Protein 5Z05 (pdb70)

B-factor: mean 27.52, std 11.61, range [13.42, 94.58]

Structure (mmCIF, N/CA/C/O backbone):
data_5Z05
#
_entry.id   5Z05
#
_cell.length_a   60.457
_cell.length_b   66.517
_cell.length_c   105.847
_cell.angle_alpha   90.00
_cell.angle_beta   90.00
_cell.angle_gamma   90.00
#
_symmetry.space_group_name_H-M   'P 21 21 21'
#
loop_
_entity.id
_entity.type
_entity.pdbx_description
1 polymer 'Chitinase-3-like protein 1'
2 branched 2-acetamido-2-deoxy-beta-D-glucopyranose-(1-4)-2-acetamido-2-deoxy-beta-D-glucopyranose
3 non-polymer (4S)-2-METHYL-2,4-PENTANEDIOL
4 non-polymer ACETONE
5 water water
#
loop_
_atom_site.group_PDB
_atom_site.id
_atom_site.type_symbol
_atom_site.label_atom_id
_atom_site.label_alt_id
_atom_site.label_comp_id
_atom_site.label_asym_id
_atom_site.label_entity_id
_atom_site.label_seq_id
_atom_site.pdbx_PDB_ins_code
_atom_site.Cartn_x
_atom_site.Cartn_y
_atom_site.Cartn_z
_atom_site.occupancy
_atom_site.B_iso_or_equiv
_atom_site.auth_seq_id
_atom_site.auth_comp_id
_atom_site.auth_asym_id
_atom_site.auth_atom_id
_atom_site.pdbx_PDB_model_num
ATOM 1 N N . TYR A 1 1 ? 15.245 15.638 57.033 1.00 29.78 1 TYR A N 1
ATOM 2 C CA . TYR A 1 1 ? 14.317 14.870 56.146 1.00 24.74 1 TYR A CA 1
ATOM 3 C C . TYR A 1 1 ? 15.025 13.578 55.790 1.00 27.06 1 TYR A C 1
ATOM 4 O O . TYR A 1 1 ? 16.192 13.680 55.420 1.00 30.52 1 TYR A O 1
ATOM 13 N N . LYS A 1 2 ? 14.229 12.535 55.575 1.00 20.87 2 LYS A N 1
ATOM 14 C CA . LYS A 1 2 ? 14.742 11.303 54.966 1.00 21.94 2 LYS A CA 1
ATOM 15 C C . LYS A 1 2 ? 14.546 11.443 53.426 1.00 20.48 2 LYS A C 1
ATOM 16 O O . LYS A 1 2 ? 13.557 11.937 52.916 1.00 19.45 2 LYS A O 1
ATOM 22 N N . LEU A 1 3 ? 15.466 10.845 52.690 1.00 17.26 3 LEU A N 1
ATOM 23 C CA . LEU A 1 3 ? 15.392 10.611 51.237 1.00 16.66 3 LEU A CA 1
ATOM 24 C C . LEU A 1 3 ? 15.642 9.100 51.011 1.00 16.45 3 LEU A C 1
ATOM 25 O O . LEU A 1 3 ? 16.878 8.780 51.072 1.00 16.57 3 LEU A O 1
ATOM 30 N N . ILE A 1 4 ? 14.563 8.393 50.862 1.00 15.37 4 ILE A N 1
ATOM 31 C CA . ILE A 1 4 ? 14.597 6.909 50.775 1.00 16.06 4 ILE A CA 1
ATOM 32 C C . ILE A 1 4 ? 14.661 6.573 49.296 1.00 17.05 4 ILE A C 1
ATOM 33 O O . ILE A 1 4 ? 13.739 6.919 48.583 1.00 18.00 4 ILE A O 1
ATOM 38 N N . CYS A 1 5 ? 15.672 5.868 48.825 1.00 14.99 5 CYS A N 1
ATOM 39 C CA . CYS A 1 5 ? 15.784 5.636 47.406 1.00 15.18 5 CYS A CA 1
ATOM 40 C C . CYS A 1 5 ? 15.852 4.177 47.064 1.00 14.40 5 CYS A C 1
ATOM 41 O O . CYS A 1 5 ? 16.779 3.498 47.622 1.00 15.33 5 CYS A O 1
ATOM 44 N N . TYR A 1 6 ? 15.048 3.648 46.254 1.00 14.30 6 TYR A N 1
ATOM 45 C CA . TYR A 1 6 ? 15.134 2.250 45.803 1.00 14.80 6 TYR A CA 1
ATOM 46 C C . TYR A 1 6 ? 16.067 2.043 44.714 1.00 15.54 6 TYR A C 1
ATOM 47 O O . TYR A 1 6 ? 16.154 2.828 43.754 1.00 16.32 6 TYR A O 1
ATOM 56 N N . TYR A 1 7 ? 16.813 0.934 44.798 1.00 14.93 7 TYR A N 1
ATOM 57 C CA . TYR A 1 7 ? 17.691 0.355 43.759 1.00 17.74 7 TYR A CA 1
ATOM 58 C C . TYR A 1 7 ? 17.050 -0.993 43.369 1.00 16.23 7 TYR A C 1
ATOM 59 O O . TYR A 1 7 ? 16.812 -1.759 44.278 1.00 17.41 7 TYR A O 1
ATOM 68 N N . THR A 1 8 ? 16.918 -1.288 42.092 1.00 17.86 8 THR A N 1
ATOM 69 C CA . THR A 1 8 ? 16.383 -2.587 41.679 1.00 17.85 8 THR A CA 1
ATOM 70 C C . THR A 1 8 ? 17.373 -3.488 41.083 1.00 19.04 8 THR A C 1
ATOM 71 O O . THR A 1 8 ? 18.156 -3.101 40.221 1.00 20.52 8 THR A O 1
ATOM 75 N N . SER A 1 9 ? 17.447 -4.773 41.527 1.00 18.98 9 SER A N 1
ATOM 76 C CA . SER A 1 9 ? 18.527 -5.668 41.105 1.00 20.83 9 SER A CA 1
ATOM 77 C C . SER A 1 9 ? 18.434 -6.086 39.707 1.00 22.84 9 SER A C 1
ATOM 78 O O . SER A 1 9 ? 19.408 -6.545 39.145 1.00 27.09 9 SER A O 1
ATOM 81 N N . TRP A 1 10 ? 17.249 -5.961 39.082 1.00 19.00 10 TRP A N 1
ATOM 82 C CA . TRP A 1 10 ? 17.146 -6.354 37.701 1.00 21.44 10 TRP A CA 1
ATOM 83 C C . TRP A 1 10 ? 17.553 -5.273 36.704 1.00 19.86 10 TRP A C 1
ATOM 84 O O . TRP A 1 10 ? 17.699 -5.529 35.487 1.00 21.79 10 TRP A O 1
ATOM 95 N N . SER A 1 11 ? 17.852 -4.081 37.211 1.00 20.87 11 SER A N 1
ATOM 96 C CA . SER A 1 11 ? 18.390 -3.020 36.331 1.00 20.84 11 SER A CA 1
ATOM 97 C C . SER A 1 11 ? 19.658 -3.329 35.775 1.00 22.55 11 SER A C 1
ATOM 98 O O . SER A 1 11 ? 20.029 -2.846 34.688 1.00 23.04 11 SER A O 1
ATOM 101 N N . GLN A 1 12 ? 20.416 -4.258 36.389 1.00 22.55 12 GLN A N 1
ATOM 102 C CA . GLN A 1 12 ? 21.668 -4.676 35.812 1.00 23.47 12 GLN A CA 1
ATOM 103 C C . GLN A 1 12 ? 21.696 -5.237 34.426 1.00 26.22 12 GLN A C 1
ATOM 104 O O . GLN A 1 12 ? 22.680 -5.187 33.688 1.00 29.48 12 GLN A O 1
ATOM 110 N N . TYR A 1 13 ? 20.577 -5.800 34.019 1.00 24.51 13 TYR A N 1
ATOM 111 C CA . TYR A 1 13 ? 20.435 -6.504 32.814 1.00 27.27 13 TYR A CA 1
ATOM 112 C C . TYR A 1 13 ? 20.041 -5.644 31.615 1.00 26.98 13 TYR A C 1
ATOM 113 O O . TYR A 1 13 ? 20.141 -6.149 30.451 1.00 30.26 13 TYR A O 1
ATOM 122 N N . ARG A 1 14 ? 19.778 -4.405 31.867 1.00 24.52 14 ARG A N 1
ATOM 123 C CA . ARG A 1 14 ? 19.393 -3.513 30.722 1.00 25.61 14 ARG A CA 1
ATOM 124 C C . ARG A 1 14 ? 20.575 -3.212 29.876 1.00 29.34 14 ARG A C 1
ATOM 125 O O . ARG A 1 14 ? 21.736 -3.295 30.357 1.00 32.83 14 ARG A O 1
ATOM 133 N N . GLU A 1 15 ? 20.285 -3.116 28.575 1.00 31.38 15 GLU A N 1
ATOM 134 C CA . GLU A 1 15 ? 21.299 -3.003 27.581 1.00 36.12 15 GLU A CA 1
ATOM 135 C C . GLU A 1 15 ? 21.989 -1.650 27.589 1.00 35.07 15 GLU A C 1
ATOM 136 O O . GLU A 1 15 ? 21.374 -0.601 27.886 1.00 32.21 15 GLU A O 1
ATOM 142 N N . GLY A 1 16 ? 23.277 -1.668 27.270 1.00 37.96 16 GLY A N 1
ATOM 143 C CA . GLY A 1 16 ? 24.054 -0.443 27.125 1.00 38.16 16 GLY A CA 1
ATOM 144 C C . GLY A 1 16 ? 23.883 0.496 28.274 1.00 36.94 16 GLY A C 1
ATOM 145 O O . GLY A 1 16 ? 23.978 0.083 29.380 1.00 35.77 16 GLY A O 1
ATOM 146 N N . ASP A 1 17 ? 23.577 1.733 27.980 1.00 36.75 17 ASP A N 1
ATOM 147 C CA . ASP A 1 17 ? 23.453 2.786 29.011 1.00 38.59 17 ASP A CA 1
ATOM 148 C C . ASP A 1 17 ? 22.398 2.486 29.986 1.00 33.18 17 ASP A C 1
ATOM 149 O O . ASP A 1 17 ? 22.382 3.026 31.074 1.00 31.88 17 ASP A O 1
ATOM 154 N N . GLY A 1 18 ? 21.392 1.776 29.624 1.00 30.79 18 GLY A N 1
ATOM 155 C CA . GLY A 1 18 ? 20.415 1.461 30.656 1.00 28.41 18 GLY A CA 1
ATOM 156 C C . GLY A 1 18 ? 20.881 0.624 31.879 1.00 26.79 18 GLY A C 1
ATOM 157 O O . GLY A 1 18 ? 20.273 0.591 32.926 1.00 26.62 18 GLY A O 1
ATOM 158 N N . SER A 1 19 ? 22.008 -0.067 31.719 1.00 28.84 19 SER A N 1
ATOM 159 C CA . SER A 1 19 ? 22.598 -0.940 32.721 1.00 30.84 19 SER A CA 1
ATOM 160 C C . SER A 1 19 ? 23.020 -0.137 33.980 1.00 30.32 19 SER A C 1
ATOM 161 O O . SER A 1 19 ? 23.790 0.820 33.821 1.00 33.90 19 SER A O 1
ATOM 164 N N . CYS A 1 20 ? 22.512 -0.614 35.155 1.00 31.63 20 CYS A N 1
ATOM 165 C CA . CYS A 1 20 ? 22.634 0.087 36.502 1.00 29.57 20 CYS A CA 1
ATOM 166 C C . CYS A 1 20 ? 23.139 -0.948 37.561 1.00 30.86 20 CYS A C 1
ATOM 167 O O . CYS A 1 20 ? 22.319 -1.953 37.996 1.00 32.13 20 CYS A O 1
ATOM 170 N N . PHE A 1 21 ? 24.458 -0.631 37.947 1.00 32.86 21 PHE A N 1
ATOM 171 C CA . PHE A 1 21 ? 25.067 -1.376 39.159 1.00 31.93 21 PHE A CA 1
ATOM 172 C C . PHE A 1 21 ? 25.119 -0.413 40.382 1.00 33.12 21 PHE A C 1
ATOM 173 O O . PHE A 1 21 ? 25.120 0.812 40.214 1.00 33.82 21 PHE A O 1
ATOM 181 N N . PRO A 1 22 ? 25.128 -0.924 41.586 1.00 25.44 22 PRO A N 1
ATOM 182 C CA . PRO A 1 22 ? 25.021 0.016 42.702 1.00 25.68 22 PRO A CA 1
ATOM 183 C C . PRO A 1 22 ? 26.158 0.922 42.874 1.00 27.78 22 PRO A C 1
ATOM 184 O O . PRO A 1 22 ? 25.968 1.958 43.611 1.00 27.78 22 PRO A O 1
ATOM 188 N N . ASP A 1 23 ? 27.320 0.628 42.365 1.00 29.08 23 ASP A N 1
ATOM 189 C CA . ASP A 1 23 ? 28.379 1.648 42.392 1.00 31.42 23 ASP A CA 1
ATOM 190 C C . ASP A 1 23 ? 27.981 2.899 41.422 1.00 28.18 23 ASP A C 1
ATOM 191 O O . ASP A 1 23 ? 28.699 3.833 41.345 1.00 33.64 23 ASP A O 1
ATOM 196 N N . ALA A 1 24 ? 26.869 2.910 40.663 1.00 30.58 24 ALA A N 1
ATOM 197 C CA . ALA A 1 24 ? 26.431 4.092 39.911 1.00 30.76 24 ALA A CA 1
ATOM 198 C C . ALA A 1 24 ? 25.839 5.135 40.992 1.00 33.37 24 ALA A C 1
ATOM 199 O O . ALA A 1 24 ? 25.558 6.305 40.640 1.00 30.26 24 ALA A O 1
ATOM 201 N N . ILE A 1 25 ? 25.654 4.718 42.253 1.00 27.51 25 ILE A N 1
ATOM 202 C CA . ILE A 1 25 ? 24.839 5.537 43.162 1.00 24.27 25 ILE A CA 1
ATOM 203 C C . ILE A 1 25 ? 25.807 6.514 43.865 1.00 25.87 25 ILE A C 1
ATOM 204 O O . ILE A 1 25 ? 26.832 6.184 44.429 1.00 24.92 25 ILE A O 1
ATOM 209 N N . ASP A 1 26 ? 25.425 7.801 43.869 1.00 24.20 26 ASP A N 1
ATOM 210 C CA . ASP A 1 26 ? 26.072 8.830 44.655 1.00 23.82 26 ASP A CA 1
ATOM 211 C C . ASP A 1 26 ? 25.831 8.586 46.225 1.00 21.30 26 ASP A C 1
ATOM 212 O O . ASP A 1 26 ? 24.651 8.544 46.604 1.00 22.79 26 ASP A O 1
ATOM 217 N N . PRO A 1 27 ? 26.921 8.349 46.941 1.00 23.93 27 PRO A N 1
ATOM 218 C CA . PRO A 1 27 ? 26.731 7.889 48.337 1.00 23.32 27 PRO A CA 1
ATOM 219 C C . PRO A 1 27 ? 26.080 8.987 49.222 1.00 22.55 27 PRO A C 1
ATOM 220 O O . PRO A 1 27 ? 25.580 8.649 50.312 1.00 22.07 27 PRO A O 1
ATOM 224 N N . PHE A 1 28 ? 26.171 10.248 48.774 1.00 22.60 28 PHE A N 1
ATOM 225 C CA . PHE A 1 28 ? 25.590 11.373 49.581 1.00 21.48 28 PHE A CA 1
ATOM 226 C C . PHE A 1 28 ? 24.312 11.789 48.988 1.00 21.33 28 PHE A C 1
ATOM 227 O O . PHE A 1 28 ? 23.700 12.804 49.553 1.00 26.12 28 PHE A O 1
ATOM 235 N N . LEU A 1 29 ? 23.701 11.190 48.026 1.00 20.41 29 LEU A N 1
ATOM 236 C CA . LEU A 1 29 ? 22.495 11.584 47.375 1.00 20.34 29 LEU A CA 1
ATOM 237 C C . LEU A 1 29 ? 21.333 11.314 48.354 1.00 22.03 29 LEU A C 1
ATOM 238 O O . LEU A 1 29 ? 20.423 12.199 48.602 1.00 24.20 29 LEU A O 1
ATOM 243 N N . CYS A 1 30 ? 21.160 10.081 48.766 1.00 19.56 30 CYS A N 1
ATOM 244 C CA . CYS A 1 30 ? 20.027 9.628 49.580 1.00 18.58 30 CYS A CA 1
ATOM 245 C C . CYS A 1 30 ? 20.453 9.395 50.987 1.00 18.45 30 CYS A C 1
ATOM 246 O O . CYS A 1 30 ? 21.663 9.245 51.236 1.00 20.07 30 CYS A O 1
ATOM 249 N N . THR A 1 31 ? 19.496 9.437 51.967 1.00 18.10 31 THR A N 1
ATOM 250 C CA . THR A 1 31 ? 19.803 9.033 53.356 1.00 17.20 31 THR A CA 1
ATOM 251 C C . THR A 1 31 ? 19.697 7.506 53.510 1.00 16.58 31 THR A C 1
ATOM 252 O O . THR A 1 31 ? 20.433 7.028 54.420 1.00 17.50 31 THR A O 1
ATOM 256 N N . HIS A 1 32 ? 18.908 6.881 52.745 1.00 16.10 32 HIS A N 1
ATOM 257 C CA . HIS A 1 32 ? 18.645 5.468 52.880 1.00 15.75 32 HIS A CA 1
ATOM 258 C C . HIS A 1 32 ? 18.589 4.899 51.460 1.00 16.24 32 HIS A C 1
ATOM 259 O O . HIS A 1 32 ? 17.869 5.479 50.635 1.00 17.64 32 HIS A O 1
ATOM 266 N N . VAL A 1 33 ? 19.269 3.818 51.127 1.00 13.56 33 VAL A N 1
ATOM 267 C CA . VAL A 1 33 ? 19.112 3.149 49.895 1.00 13.70 33 VAL A CA 1
ATOM 268 C C . VAL A 1 33 ? 18.489 1.781 50.120 1.00 15.26 33 VAL A C 1
ATOM 269 O O . VAL A 1 33 ? 19.043 1.036 51.026 1.00 14.67 33 VAL A O 1
ATOM 273 N N . ILE A 1 34 ? 17.451 1.413 49.428 1.00 13.98 34 ILE A N 1
ATOM 274 C CA . ILE A 1 34 ? 16.769 0.157 49.657 1.00 13.78 34 ILE A CA 1
ATOM 275 C C . ILE A 1 34 ? 16.946 -0.713 48.478 1.00 15.61 34 ILE A C 1
ATOM 276 O O . ILE A 1 34 ? 16.624 -0.346 47.326 1.00 15.36 34 ILE A O 1
ATOM 281 N N . TYR A 1 35 ? 17.530 -1.883 48.634 1.00 14.15 35 TYR A N 1
ATOM 282 C CA . TYR A 1 35 ? 17.754 -2.850 47.566 1.00 14.07 35 TYR A CA 1
ATOM 283 C C . TYR A 1 35 ? 16.537 -3.756 47.388 1.00 15.17 35 TYR A C 1
ATOM 284 O O . TYR A 1 35 ? 16.032 -4.315 48.333 1.00 16.04 35 TYR A O 1
ATOM 293 N N . SER A 1 36 ? 16.047 -3.835 46.150 1.00 15.85 36 SER A N 1
ATOM 294 C CA . SER A 1 36 ? 14.811 -4.575 45.896 1.00 16.30 36 SER A CA 1
ATOM 295 C C . SER A 1 36 ? 15.095 -5.607 44.872 1.00 16.99 36 SER A C 1
ATOM 296 O O . SER A 1 36 ? 15.735 -5.360 43.834 1.00 18.53 36 SER A O 1
ATOM 299 N N . PHE A 1 37 ? 14.662 -6.877 44.974 1.00 16.00 37 PHE A N 1
ATOM 300 C CA . PHE A 1 37 ? 13.937 -7.472 46.126 1.00 16.04 37 PHE A CA 1
ATOM 301 C C . PHE A 1 37 ? 14.668 -8.784 46.521 1.00 15.98 37 PHE A C 1
ATOM 302 O O . PHE A 1 37 ? 15.358 -9.472 45.745 1.00 18.32 37 PHE A O 1
ATOM 310 N N . ALA A 1 38 ? 14.468 -9.117 47.780 1.00 16.79 38 ALA A N 1
ATOM 311 C CA . ALA A 1 38 ? 14.783 -10.405 48.344 1.00 16.25 38 ALA A CA 1
ATOM 312 C C . ALA A 1 38 ? 13.680 -11.446 48.191 1.00 18.02 38 ALA A C 1
ATOM 313 O O . ALA A 1 38 ? 12.490 -10.992 48.247 1.00 17.51 38 ALA A O 1
ATOM 315 N N . ASN A 1 39 ? 14.024 -12.692 48.153 1.00 17.66 39 ASN A N 1
ATOM 316 C CA . ASN A 1 39 ? 13.066 -13.784 48.091 1.00 18.68 39 ASN A CA 1
ATOM 317 C C . ASN A 1 39 ? 12.799 -14.205 49.495 1.00 18.98 39 ASN A C 1
ATOM 318 O O . ASN A 1 39 ? 13.426 -13.836 50.477 1.00 17.82 39 ASN A O 1
ATOM 323 N N . ILE A 1 40 ? 11.795 -15.107 49.644 1.00 19.05 40 ILE A N 1
ATOM 324 C CA . ILE A 1 40 ? 11.614 -15.948 50.791 1.00 20.00 40 ILE A CA 1
ATOM 325 C C . ILE A 1 40 ? 11.610 -17.345 50.376 1.00 21.97 40 ILE A C 1
ATOM 326 O O . ILE A 1 40 ? 10.779 -17.711 49.467 1.00 22.75 40 ILE A O 1
ATOM 331 N N . SER A 1 41 ? 12.518 -18.190 50.825 1.00 20.38 41 SER A N 1
ATOM 332 C CA . SER A 1 41 ? 12.655 -19.542 50.326 1.00 22.23 41 SER A CA 1
ATOM 333 C C . SER A 1 41 ? 12.949 -20.451 51.466 1.00 21.74 41 SER A C 1
ATOM 334 O O . SER A 1 41 ? 13.644 -20.013 52.399 1.00 21.78 41 SER A O 1
ATOM 337 N N . ASN A 1 42 ? 12.293 -21.593 51.600 1.00 22.60 42 ASN A N 1
ATOM 338 C CA . ASN A 1 42 ? 12.447 -22.361 52.826 1.00 23.00 42 ASN A CA 1
ATOM 339 C C . ASN A 1 42 ? 12.008 -21.592 54.106 1.00 22.16 42 ASN A C 1
ATOM 340 O O . ASN A 1 42 ? 12.451 -21.818 55.227 1.00 23.57 42 ASN A O 1
ATOM 345 N N . ASN A 1 43 ? 11.037 -20.719 53.875 1.00 22.30 43 ASN A N 1
ATOM 346 C CA . ASN A 1 43 ? 10.422 -19.848 54.841 1.00 21.58 43 ASN A CA 1
ATOM 347 C C . ASN A 1 43 ? 11.451 -18.934 55.515 1.00 21.57 43 ASN A C 1
ATOM 348 O O . ASN A 1 43 ? 11.228 -18.348 56.566 1.00 21.36 43 ASN A O 1
ATOM 353 N N . GLU A 1 44 ? 12.580 -18.660 54.779 1.00 20.89 44 GLU A N 1
ATOM 354 C CA . GLU A 1 44 ? 13.637 -17.701 55.237 1.00 19.94 44 GLU A CA 1
ATOM 355 C C . GLU A 1 44 ? 13.894 -16.674 54.204 1.00 19.14 44 GLU A C 1
ATOM 356 O O . GLU A 1 44 ? 13.781 -16.952 53.002 1.00 20.36 44 GLU A O 1
ATOM 362 N N . ILE A 1 45 ? 14.377 -15.534 54.626 1.00 17.68 45 ILE A N 1
ATOM 363 C CA . ILE A 1 45 ? 14.832 -14.532 53.657 1.00 17.04 45 ILE A CA 1
ATOM 364 C C . ILE A 1 45 ? 15.993 -15.081 52.866 1.00 17.65 45 ILE A C 1
ATOM 365 O O . ILE A 1 45 ? 16.817 -15.866 53.292 1.00 19.56 45 ILE A O 1
ATOM 370 N N . ASP A 1 46 ? 16.071 -14.658 51.572 1.00 17.47 46 ASP A N 1
ATOM 371 C CA . ASP A 1 46 ? 17.082 -15.217 50.731 1.00 17.53 46 ASP A CA 1
ATOM 372 C C . ASP A 1 46 ? 17.358 -14.320 49.532 1.00 17.08 46 ASP A C 1
ATOM 373 O O . ASP A 1 46 ? 16.598 -13.395 49.234 1.00 17.47 46 ASP A O 1
ATOM 378 N N . THR A 1 47 ? 18.442 -14.584 48.791 1.00 18.09 47 THR A N 1
ATOM 379 C CA . THR A 1 47 ? 18.734 -13.811 47.626 1.00 18.05 47 THR A CA 1
ATOM 380 C C . THR A 1 47 ? 17.736 -14.140 46.485 1.00 20.18 47 THR A C 1
ATOM 381 O O . THR A 1 47 ? 16.957 -15.116 46.551 1.00 21.43 47 THR A O 1
ATOM 385 N N . TRP A 1 48 ? 17.768 -13.310 45.473 1.00 21.10 48 TRP A N 1
ATOM 386 C CA . TRP A 1 48 ? 16.867 -13.485 44.285 1.00 21.88 48 TRP A CA 1
ATOM 387 C C . TRP A 1 48 ? 17.750 -13.680 43.065 1.00 21.78 48 TRP A C 1
ATOM 388 O O . TRP A 1 48 ? 17.676 -14.660 42.390 1.00 25.40 48 TRP A O 1
ATOM 399 N N . GLU A 1 49 ? 18.565 -12.649 42.674 1.00 22.33 49 GLU A N 1
ATOM 400 C CA . GLU A 1 49 ? 19.399 -12.780 41.533 1.00 23.33 49 GLU A CA 1
ATOM 401 C C . GLU A 1 49 ? 20.623 -13.583 41.842 1.00 24.63 49 GLU A C 1
ATOM 402 O O . GLU A 1 49 ? 21.038 -13.664 43.034 1.00 23.75 49 GLU A O 1
ATOM 408 N N . TRP A 1 50 ? 21.194 -14.221 40.854 1.00 24.36 50 TRP A N 1
ATOM 409 C CA . TRP A 1 50 ? 22.315 -15.072 41.006 1.00 26.06 50 TRP A CA 1
ATOM 410 C C . TRP A 1 50 ? 23.471 -14.368 41.717 1.00 25.12 50 TRP A C 1
ATOM 411 O O . TRP A 1 50 ? 24.235 -15.084 42.386 1.00 25.97 50 TRP A O 1
ATOM 422 N N . ASN A 1 51 ? 23.608 -13.060 41.394 1.00 23.91 51 ASN A N 1
ATOM 423 C CA . ASN A 1 51 ? 24.850 -12.358 41.908 1.00 24.30 51 ASN A CA 1
ATOM 424 C C . ASN A 1 51 ? 24.448 -11.467 42.999 1.00 22.23 51 ASN A C 1
ATOM 425 O O . ASN A 1 51 ? 25.153 -10.464 43.298 1.00 22.47 51 ASN A O 1
ATOM 430 N N . ASP A 1 52 ? 23.329 -11.600 43.711 1.00 21.47 52 ASP A N 1
ATOM 431 C CA . ASP A 1 52 ? 22.958 -10.683 44.729 1.00 19.96 52 ASP A CA 1
ATOM 432 C C . ASP A 1 52 ? 24.024 -10.598 45.853 1.00 20.51 52 ASP A C 1
ATOM 433 O O . ASP A 1 52 ? 24.155 -9.453 46.381 1.00 19.89 52 ASP A O 1
ATOM 438 N N . VAL A 1 53 ? 24.720 -11.634 46.215 1.00 21.21 53 VAL A N 1
ATOM 439 C CA . VAL A 1 53 ? 25.672 -11.473 47.325 1.00 21.54 53 VAL A CA 1
ATOM 440 C C . VAL A 1 53 ? 26.722 -10.440 46.857 1.00 22.11 53 VAL A C 1
ATOM 441 O O . VAL A 1 53 ? 27.106 -9.590 47.729 1.00 21.71 53 VAL A O 1
ATOM 445 N N . THR A 1 54 ? 27.150 -10.437 45.612 1.00 21.24 54 THR A N 1
ATOM 446 C CA . THR A 1 54 ? 28.097 -9.393 45.145 1.00 21.65 54 THR A CA 1
ATOM 447 C C . THR A 1 54 ? 27.426 -8.098 45.091 1.00 20.99 54 THR A C 1
ATOM 448 O O . THR A 1 54 ? 28.091 -7.106 45.527 1.00 21.13 54 THR A O 1
ATOM 452 N N . LEU A 1 55 ? 26.250 -7.930 44.604 1.00 19.88 55 LEU A N 1
ATOM 453 C CA . LEU A 1 55 ? 25.608 -6.610 44.474 1.00 18.71 55 LEU A CA 1
ATOM 454 C C . LEU A 1 55 ? 25.380 -6.062 45.826 1.00 20.09 55 LEU A C 1
ATOM 455 O O . LEU A 1 55 ? 25.449 -4.829 46.037 1.00 19.16 55 LEU A O 1
ATOM 460 N N . TYR A 1 56 ? 24.904 -6.842 46.801 1.00 18.90 56 TYR A N 1
ATOM 461 C CA . TYR A 1 56 ? 24.769 -6.355 48.211 1.00 17.51 56 TYR A CA 1
ATOM 462 C C . TYR A 1 56 ? 26.110 -5.812 48.711 1.00 19.43 56 TYR A C 1
ATOM 463 O O . TYR A 1 56 ? 26.082 -4.741 49.297 1.00 19.93 56 TYR A O 1
ATOM 472 N N . ASP A 1 57 ? 27.197 -6.439 48.446 1.00 19.63 57 ASP A N 1
ATOM 473 C CA . ASP A 1 57 ? 28.545 -5.993 48.873 1.00 21.94 57 ASP A CA 1
ATOM 474 C C . ASP A 1 57 ? 28.810 -4.659 48.132 1.00 22.39 57 ASP A C 1
ATOM 475 O O . ASP A 1 57 ? 29.300 -3.705 48.745 1.00 24.61 57 ASP A O 1
ATOM 480 N N . THR A 1 58 ? 28.585 -4.561 46.849 1.00 21.66 58 THR A N 1
ATOM 481 C CA . THR A 1 58 ? 28.904 -3.322 46.097 1.00 21.96 58 THR A CA 1
ATOM 482 C C . THR A 1 58 ? 27.990 -2.221 46.693 1.00 22.57 58 THR A C 1
ATOM 483 O O . THR A 1 58 ? 28.537 -1.094 46.901 1.00 24.53 58 THR A O 1
ATOM 487 N N . LEU A 1 59 ? 26.742 -2.415 46.995 1.00 20.06 59 LEU A N 1
ATOM 488 C CA . LEU A 1 59 ? 25.947 -1.373 47.627 1.00 19.92 59 LEU A CA 1
ATOM 489 C C . LEU A 1 59 ? 26.497 -1.039 48.954 1.00 20.49 59 LEU A C 1
ATOM 490 O O . LEU A 1 59 ? 26.664 0.174 49.334 1.00 21.98 59 LEU A O 1
ATOM 495 N N . ASN A 1 60 ? 26.771 -1.973 49.806 1.00 21.76 60 ASN A N 1
ATOM 496 C CA . ASN A 1 60 ? 27.142 -1.685 51.207 1.00 24.59 60 ASN A CA 1
ATOM 497 C C . ASN A 1 60 ? 28.499 -1.014 51.288 1.00 26.46 60 ASN A C 1
ATOM 498 O O . ASN A 1 60 ? 28.746 -0.337 52.312 1.00 27.88 60 ASN A O 1
ATOM 503 N N . THR A 1 61 ? 29.362 -1.251 50.285 1.00 25.62 61 THR A N 1
ATOM 504 C CA . THR A 1 61 ? 30.697 -0.665 50.303 1.00 29.08 61 THR A CA 1
ATOM 505 C C . THR A 1 61 ? 30.470 0.856 50.055 1.00 26.34 61 THR A C 1
ATOM 506 O O . THR A 1 61 ? 31.458 1.646 50.471 1.00 32.93 61 THR A O 1
ATOM 510 N N . LEU A 1 62 ? 29.406 1.449 49.641 1.00 24.62 62 LEU A N 1
ATOM 511 C CA . LEU A 1 62 ? 28.990 2.912 49.491 1.00 23.44 62 LEU A CA 1
ATOM 512 C C . LEU A 1 62 ? 29.220 3.490 50.922 1.00 26.10 62 LEU A C 1
ATOM 513 O O . LEU A 1 62 ? 29.566 4.684 50.989 1.00 25.43 62 LEU A O 1
ATOM 518 N N . LYS A 1 63 ? 29.051 2.774 51.974 1.00 24.86 63 LYS A N 1
ATOM 519 C CA . LYS A 1 63 ? 29.156 3.244 53.364 1.00 25.50 63 LYS A CA 1
ATOM 520 C C . LYS A 1 63 ? 30.566 3.518 53.690 1.00 27.69 63 LYS A C 1
ATOM 521 O O . LYS A 1 63 ? 30.853 4.218 54.685 1.00 31.67 63 LYS A O 1
ATOM 527 N N . ASN A 1 64 ? 31.617 3.064 52.930 1.00 28.17 64 ASN A N 1
ATOM 528 C CA . ASN A 1 64 ? 32.924 3.454 53.271 1.00 32.26 64 ASN A CA 1
ATOM 529 C C . ASN A 1 64 ? 33.069 4.909 52.875 1.00 30.44 64 ASN A C 1
ATOM 530 O O . ASN A 1 64 ? 33.934 5.561 53.494 1.00 34.39 64 ASN A O 1
ATOM 535 N N . ARG A 1 65 ? 32.342 5.456 51.898 1.00 29.18 65 ARG A N 1
ATOM 536 C CA . ARG A 1 65 ? 32.470 6.812 51.444 1.00 28.43 65 ARG A CA 1
ATOM 537 C C . ARG A 1 65 ? 31.535 7.702 52.276 1.00 28.47 65 ARG A C 1
ATOM 538 O O . ARG A 1 65 ? 31.769 8.830 52.631 1.00 30.17 65 ARG A O 1
ATOM 546 N N . ASN A 1 66 ? 30.323 7.221 52.609 1.00 25.58 66 ASN A N 1
ATOM 547 C CA . ASN A 1 66 ? 29.308 7.983 53.447 1.00 23.34 66 ASN A CA 1
ATOM 548 C C . ASN A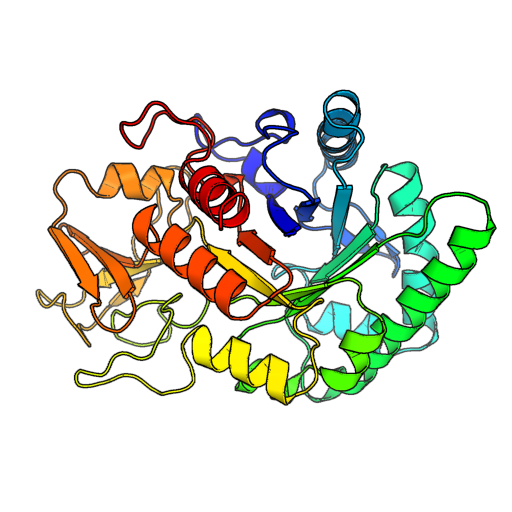 1 66 ? 28.938 7.045 54.677 1.00 24.35 66 ASN A C 1
ATOM 549 O O . ASN A 1 66 ? 27.935 6.285 54.514 1.00 22.07 66 ASN A O 1
ATOM 554 N N . PRO A 1 67 ? 29.693 7.045 55.746 1.00 25.31 67 PRO A N 1
ATOM 555 C CA . PRO A 1 67 ? 29.386 6.122 56.846 1.00 26.75 67 PRO A CA 1
ATOM 556 C C . PRO A 1 67 ? 28.023 6.337 57.444 1.00 25.93 67 PRO A C 1
ATOM 557 O O . PRO A 1 67 ? 27.612 5.466 58.252 1.00 28.39 67 PRO A O 1
ATOM 561 N N . LYS A 1 68 ? 27.391 7.458 57.208 1.00 24.68 68 LYS A N 1
ATOM 562 C CA . LYS A 1 68 ? 26.083 7.705 57.727 1.00 25.20 68 LYS A CA 1
ATOM 563 C C . LYS A 1 68 ? 24.995 7.096 56.856 1.00 22.35 68 LYS A C 1
ATOM 564 O O . LYS A 1 68 ? 23.781 7.049 57.262 1.00 21.67 68 LYS A O 1
ATOM 570 N N . LEU A 1 69 ? 25.244 6.707 55.597 1.00 19.97 69 LEU A N 1
ATOM 571 C CA . LEU A 1 69 ? 24.237 6.146 54.717 1.00 18.86 69 LEU A CA 1
ATOM 572 C C . LEU A 1 69 ? 23.693 4.869 55.399 1.00 17.93 69 LEU A C 1
ATOM 573 O O . LEU A 1 69 ? 24.386 4.057 55.943 1.00 19.99 69 LEU A O 1
ATOM 578 N N . LYS A 1 70 ? 22.396 4.727 55.286 1.00 16.84 70 LYS A N 1
ATOM 579 C CA . LYS A 1 70 ? 21.728 3.486 55.730 1.00 17.61 70 LYS A CA 1
ATOM 580 C C . LYS A 1 70 ? 21.231 2.681 54.592 1.00 17.07 70 LYS A C 1
ATOM 581 O O . LYS A 1 70 ? 20.724 3.251 53.606 1.00 16.65 70 LYS A O 1
ATOM 587 N N . THR A 1 71 ? 21.334 1.384 54.643 1.00 15.22 71 THR A N 1
ATOM 588 C CA . THR A 1 71 ? 20.822 0.509 53.607 1.00 14.82 71 THR A CA 1
ATOM 589 C C . THR A 1 71 ? 19.821 -0.440 54.144 1.00 15.40 71 THR A C 1
ATOM 590 O O . THR A 1 71 ? 19.900 -0.853 55.303 1.00 15.62 71 THR A O 1
ATOM 594 N N . LEU A 1 72 ? 18.786 -0.759 53.384 1.00 14.56 72 LEU A N 1
ATOM 595 C CA . LEU A 1 72 ? 17.791 -1.749 53.739 1.00 14.89 72 LEU A CA 1
ATOM 596 C C . LEU A 1 72 ? 17.637 -2.704 52.589 1.00 14.57 72 LEU A C 1
ATOM 597 O O . LEU A 1 72 ? 17.877 -2.376 51.431 1.00 14.01 72 LEU A O 1
ATOM 602 N N . LEU A 1 73 ? 17.162 -3.930 52.931 1.00 14.14 73 LEU A N 1
ATOM 603 C CA . LEU A 1 73 ? 16.796 -4.952 51.961 1.00 13.87 73 LEU A CA 1
ATOM 604 C C . LEU A 1 73 ? 15.307 -5.121 51.947 1.00 13.93 73 LEU A C 1
ATOM 605 O O . LEU A 1 73 ? 14.726 -5.325 53.003 1.00 14.31 73 LEU A O 1
ATOM 610 N N . SER A 1 74 ? 14.707 -4.958 50.751 1.00 13.56 74 SER A N 1
ATOM 611 C CA . SER A 1 74 ? 13.237 -5.074 50.629 1.00 13.42 74 SER A CA 1
ATOM 612 C C . SER A 1 74 ? 12.900 -6.498 50.204 1.00 14.24 74 SER A C 1
ATOM 613 O O . SER A 1 74 ? 13.422 -7.035 49.222 1.00 16.64 74 SER A O 1
ATOM 616 N N . VAL A 1 75 ? 11.984 -7.095 51.001 1.00 14.69 75 VAL A N 1
ATOM 617 C CA . VAL A 1 75 ? 11.513 -8.430 50.742 1.00 15.73 75 VAL A CA 1
ATOM 618 C C . VAL A 1 75 ? 10.080 -8.403 50.215 1.00 15.97 75 VAL A C 1
ATOM 619 O O . VAL A 1 75 ? 9.248 -7.688 50.686 1.00 16.48 75 VAL A O 1
ATOM 623 N N . GLY A 1 76 ? 9.905 -9.169 49.148 1.00 18.13 76 GLY A N 1
ATOM 624 C CA . GLY A 1 76 ? 8.633 -9.240 48.534 1.00 19.74 76 GLY A CA 1
ATOM 625 C C . GLY A 1 76 ? 8.738 -8.793 47.098 1.00 19.60 76 GLY A C 1
ATOM 626 O O . GLY A 1 76 ? 9.462 -9.355 46.237 1.00 21.39 76 GLY A O 1
ATOM 627 N N . GLY A 1 77 ? 7.979 -7.772 46.835 1.00 20.44 77 GLY A N 1
ATOM 628 C CA . GLY A 1 77 ? 7.761 -7.270 45.467 1.00 23.57 77 GLY A CA 1
ATOM 629 C C . GLY A 1 77 ? 6.645 -7.916 44.694 1.00 22.22 77 GLY A C 1
ATOM 630 O O . GLY A 1 77 ? 6.067 -8.867 45.065 1.00 25.31 77 GLY A O 1
ATOM 631 N N . TRP A 1 78 ? 6.459 -7.497 43.444 1.00 29.19 78 TRP A N 1
ATOM 632 C CA . TRP A 1 78 ? 5.311 -8.017 42.656 1.00 30.40 78 TRP A CA 1
ATOM 633 C C . TRP A 1 78 ? 5.561 -9.383 41.982 1.00 29.93 78 TRP A C 1
ATOM 634 O O . TRP A 1 78 ? 4.594 -10.095 41.606 1.00 37.28 78 TRP A O 1
ATOM 645 N N . ASN A 1 79 ? 6.810 -9.832 41.758 1.00 29.76 79 ASN A N 1
ATOM 646 C CA . ASN A 1 79 ? 7.063 -11.144 41.340 1.00 33.02 79 ASN A CA 1
ATOM 647 C C . ASN A 1 79 ? 6.977 -12.217 42.448 1.00 29.29 79 ASN A C 1
ATOM 648 O O . ASN A 1 79 ? 6.717 -13.357 42.113 1.00 33.63 79 ASN A O 1
ATOM 653 N N . PHE A 1 80 ? 6.950 -11.837 43.718 1.00 30.54 80 PHE A N 1
ATOM 654 C CA . PHE A 1 80 ? 6.587 -12.604 44.827 1.00 33.33 80 PHE A CA 1
ATOM 655 C C . PHE A 1 80 ? 5.066 -12.612 44.953 1.00 31.06 80 PHE A C 1
ATOM 656 O O . PHE A 1 80 ? 4.524 -11.518 45.239 1.00 33.34 80 PHE A O 1
ATOM 664 N N . GLY A 1 81 ? 4.464 -13.784 44.791 1.00 33.38 81 GLY A N 1
ATOM 665 C CA . GLY A 1 81 ? 2.882 -14.022 44.831 1.00 41.17 81 GLY A CA 1
ATOM 666 C C . GLY A 1 81 ? 2.355 -13.414 46.160 1.00 40.52 81 GLY A C 1
ATOM 667 O O . GLY A 1 81 ? 2.957 -13.891 47.183 1.00 33.67 81 GLY A O 1
ATOM 668 N N . SER A 1 82 ? 1.449 -12.331 46.287 1.00 34.93 82 SER A N 1
ATOM 669 C CA . SER A 1 82 ? 0.850 -12.007 47.649 1.00 32.47 82 SER A CA 1
ATOM 670 C C . SER A 1 82 ? 0.557 -13.333 48.398 1.00 31.55 82 SER A C 1
ATOM 671 O O . SER A 1 82 ? 0.629 -13.337 49.640 1.00 29.12 82 SER A O 1
ATOM 674 N N . GLN A 1 83 ? 0.083 -14.391 47.677 1.00 32.91 83 GLN A N 1
ATOM 675 C CA . GLN A 1 83 ? -0.391 -15.641 48.319 1.00 35.22 83 GLN A CA 1
ATOM 676 C C . GLN A 1 83 ? 0.796 -16.313 49.031 1.00 32.74 83 GLN A C 1
ATOM 677 O O . GLN A 1 83 ? 0.690 -16.916 50.133 1.00 33.37 83 GLN A O 1
ATOM 683 N N . ARG A 1 84 ? 1.926 -16.200 48.428 1.00 36.13 84 ARG A N 1
ATOM 684 C CA . ARG A 1 84 ? 3.148 -16.749 49.052 1.00 36.47 84 ARG A CA 1
ATOM 685 C C . ARG A 1 84 ? 3.522 -16.084 50.332 1.00 25.78 84 ARG A C 1
ATOM 686 O O . ARG A 1 84 ? 3.849 -16.637 51.502 1.00 32.60 84 ARG A O 1
ATOM 694 N N . PHE A 1 85 ? 3.400 -14.801 50.499 1.00 26.32 85 PHE A N 1
ATOM 695 C CA . PHE A 1 85 ? 3.652 -14.034 51.607 1.00 22.85 85 PHE A CA 1
ATOM 696 C C . PHE A 1 85 ? 2.532 -14.315 52.718 1.00 23.31 85 PHE A C 1
ATOM 697 O O . PHE A 1 85 ? 2.707 -14.405 53.919 1.00 23.37 85 PHE A O 1
ATOM 705 N N . SER A 1 86 ? 1.278 -14.386 52.208 1.00 21.07 86 SER A N 1
ATOM 706 C CA . SER A 1 86 ? 0.159 -14.726 53.059 1.00 22.43 86 SER A CA 1
ATOM 707 C C . SER A 1 86 ? 0.390 -16.030 53.805 1.00 22.37 86 SER A C 1
ATOM 708 O O . SER A 1 86 ? 0.113 -16.168 54.996 1.00 23.88 86 SER A O 1
ATOM 711 N N . LYS A 1 87 ? 0.895 -17.087 53.119 1.00 23.90 87 LYS A N 1
ATOM 712 C CA . LYS A 1 87 ? 1.064 -18.347 53.753 1.00 26.51 87 LYS A CA 1
ATOM 713 C C . LYS A 1 87 ? 2.110 -18.274 54.821 1.00 24.14 87 LYS A C 1
ATOM 714 O O . LYS A 1 87 ? 1.933 -18.927 55.852 1.00 27.03 87 LYS A O 1
ATOM 720 N N . ILE A 1 88 ? 3.172 -17.553 54.515 1.00 23.51 88 ILE A N 1
ATOM 721 C CA . ILE A 1 88 ? 4.189 -17.400 55.616 1.00 23.61 88 ILE A CA 1
ATOM 722 C C . ILE A 1 88 ? 3.773 -16.607 56.824 1.00 22.68 88 ILE A C 1
ATOM 723 O O . ILE A 1 88 ? 3.893 -17.098 57.917 1.00 23.67 88 ILE A O 1
ATOM 728 N N . ALA A 1 89 ? 3.061 -15.508 56.593 1.00 21.03 89 ALA A N 1
ATOM 729 C CA . ALA A 1 89 ? 2.604 -14.695 57.699 1.00 23.11 89 ALA A CA 1
ATOM 730 C C . ALA A 1 89 ? 1.527 -15.168 58.483 1.00 22.95 89 ALA A C 1
ATOM 731 O O . ALA A 1 89 ? 1.343 -14.795 59.672 1.00 26.61 89 ALA A O 1
ATOM 733 N N . SER A 1 90 ? 0.654 -16.026 57.952 1.00 23.29 90 SER A N 1
ATOM 734 C CA . SER A 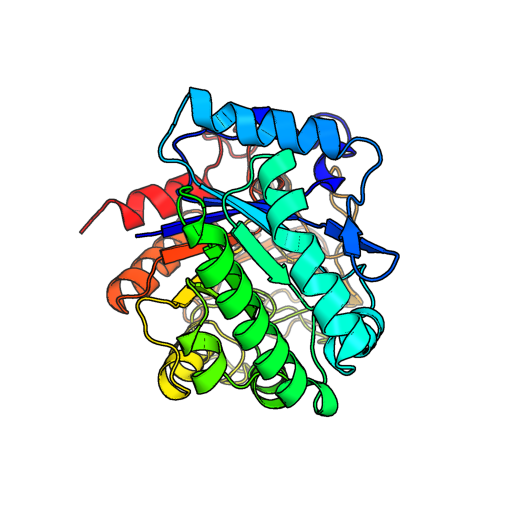1 90 ? -0.565 -16.410 58.641 1.00 24.53 90 SER A CA 1
ATOM 735 C C . SER A 1 90 ? -0.466 -17.613 59.609 1.00 24.25 90 SER A C 1
ATOM 736 O O . SER A 1 90 ? -1.457 -18.073 60.167 1.00 27.69 90 SER A O 1
ATOM 739 N N . LYS A 1 91 ? 0.722 -18.297 59.591 1.00 22.61 91 LYS A N 1
ATOM 740 C CA . LYS A 1 91 ? 0.925 -19.373 60.448 1.00 24.65 91 LYS A CA 1
ATOM 741 C C . LYS A 1 91 ? 2.007 -19.118 61.485 1.00 22.72 91 LYS A C 1
ATOM 742 O O . LYS A 1 91 ? 3.067 -18.569 61.051 1.00 23.40 91 LYS A O 1
ATOM 748 N N . THR A 1 92 ? 1.827 -19.387 62.727 1.00 25.37 92 THR A N 1
ATOM 749 C CA . THR A 1 92 ? 2.811 -19.091 63.765 1.00 24.83 92 THR A CA 1
ATOM 750 C C . THR A 1 92 ? 4.197 -19.679 63.407 1.00 23.46 92 THR A C 1
ATOM 751 O O . THR A 1 92 ? 5.204 -18.910 63.504 1.00 23.12 92 THR A O 1
ATOM 755 N N . GLN A 1 93 ? 4.279 -20.897 62.901 1.00 24.99 93 GLN A N 1
ATOM 756 C CA . GLN A 1 93 ? 5.582 -21.564 62.765 1.00 26.06 93 GLN A CA 1
ATOM 757 C C . GLN A 1 93 ? 6.337 -21.013 61.603 1.00 24.47 93 GLN A C 1
ATOM 758 O O . GLN A 1 93 ? 7.566 -20.590 61.718 1.00 24.59 93 GLN A O 1
ATOM 764 N N . SER A 1 94 ? 5.737 -20.738 60.447 1.00 22.39 94 SER A N 1
ATOM 765 C CA . SER A 1 94 ? 6.411 -20.164 59.331 1.00 22.22 94 SER A CA 1
ATOM 766 C C . SER A 1 94 ? 6.761 -18.767 59.590 1.00 21.69 94 SER A C 1
ATOM 767 O O . SER A 1 94 ? 7.863 -18.261 59.092 1.00 21.28 94 SER A O 1
ATOM 770 N N . ARG A 1 95 ? 5.915 -17.987 60.258 1.00 20.51 95 ARG A N 1
ATOM 771 C CA . ARG A 1 95 ? 6.182 -16.603 60.577 1.00 21.02 95 ARG A CA 1
ATOM 772 C C . ARG A 1 95 ? 7.470 -16.575 61.380 1.00 20.29 95 ARG A C 1
ATOM 773 O O . ARG A 1 95 ? 8.317 -15.662 61.095 1.00 19.56 95 ARG A O 1
ATOM 781 N N . ARG A 1 96 ? 7.566 -17.398 62.379 1.00 20.82 96 ARG A N 1
ATOM 782 C CA . ARG A 1 96 ? 8.738 -17.385 63.269 1.00 21.01 96 ARG A CA 1
ATOM 783 C C . ARG A 1 96 ? 9.975 -17.782 62.518 1.00 20.69 96 ARG A C 1
ATOM 784 O O . ARG A 1 96 ? 11.033 -17.154 62.730 1.00 21.04 96 ARG A O 1
ATOM 792 N N . THR A 1 97 ? 9.956 -18.790 61.697 1.00 20.07 97 THR A N 1
ATOM 793 C CA . THR A 1 97 ? 11.101 -19.180 60.906 1.00 20.37 97 THR A CA 1
ATOM 794 C C . THR A 1 97 ? 11.533 -18.038 60.100 1.00 20.09 97 THR A C 1
ATOM 795 O O . THR A 1 97 ? 12.763 -17.707 59.994 1.00 19.98 97 THR A O 1
ATOM 799 N N . PHE A 1 98 ? 10.689 -17.278 59.415 1.00 18.27 98 PHE A N 1
ATOM 800 C CA . PHE A 1 98 ? 11.075 -16.145 58.618 1.00 17.95 98 PHE A CA 1
ATOM 801 C C . PHE A 1 98 ? 11.650 -15.099 59.478 1.00 17.71 98 PHE A C 1
ATOM 802 O O . PHE A 1 98 ? 12.726 -14.509 59.156 1.00 17.78 98 PHE A O 1
ATOM 810 N N . ILE A 1 99 ? 11.003 -14.668 60.528 1.00 17.33 99 ILE A N 1
ATOM 811 C CA . ILE A 1 99 ? 11.487 -13.589 61.334 1.00 17.21 99 ILE A CA 1
ATOM 812 C C . ILE A 1 99 ? 12.893 -13.938 61.885 1.00 17.68 99 ILE A C 1
ATOM 813 O O . ILE A 1 99 ? 13.803 -13.037 61.825 1.00 17.91 99 ILE A O 1
ATOM 818 N N . LYS A 1 100 ? 13.039 -15.116 62.421 1.00 18.77 100 LYS A N 1
ATOM 819 C CA . LYS A 1 100 ? 14.378 -15.489 62.989 1.00 20.81 100 LYS A CA 1
ATOM 820 C C . LYS A 1 100 ? 15.398 -15.463 61.944 1.00 20.37 100 LYS A C 1
ATOM 821 O O . LYS A 1 100 ? 16.609 -15.157 62.256 1.00 20.17 100 LYS A O 1
ATOM 827 N N . SER A 1 101 ? 15.159 -15.693 60.668 1.00 18.68 101 SER A N 1
ATOM 828 C CA . SER A 1 101 ? 16.122 -15.707 59.623 1.00 18.83 101 SER A CA 1
ATOM 829 C C . SER A 1 101 ? 16.586 -14.319 59.283 1.00 18.69 101 SER A C 1
ATOM 830 O O . SER A 1 101 ? 17.662 -14.166 58.637 1.00 17.94 101 SER A O 1
ATOM 833 N N . VAL A 1 102 ? 15.886 -13.291 59.554 1.00 16.02 102 VAL A N 1
ATOM 834 C CA . VAL A 1 102 ? 16.138 -11.976 58.937 1.00 16.62 102 VAL A CA 1
ATOM 835 C C . VAL A 1 102 ? 17.356 -11.319 59.549 1.00 17.52 102 VAL A C 1
ATOM 836 O O . VAL A 1 102 ? 18.284 -10.958 58.778 1.00 16.40 102 VAL A O 1
ATOM 840 N N . PRO A 1 103 ? 17.494 -11.189 60.875 1.00 17.60 103 PRO A N 1
ATOM 841 C CA . PRO A 1 103 ? 18.684 -10.406 61.365 1.00 17.75 103 PRO A CA 1
ATOM 842 C C . PRO A 1 103 ? 19.956 -11.024 60.939 1.00 18.08 103 PRO A C 1
ATOM 843 O O . PRO A 1 103 ? 20.905 -10.268 60.474 1.00 18.20 103 PRO A O 1
ATOM 847 N N . PRO A 1 104 ? 20.193 -12.335 61.021 1.00 18.68 104 PRO A N 1
ATOM 848 C CA . PRO A 1 104 ? 21.503 -12.837 60.626 1.00 20.23 104 PRO A CA 1
ATOM 849 C C . PRO A 1 104 ? 21.843 -12.611 59.166 1.00 19.71 104 PRO A C 1
ATOM 850 O O . PRO A 1 104 ? 22.995 -12.396 58.784 1.00 19.21 104 PRO A O 1
ATOM 854 N N . PHE A 1 105 ? 20.832 -12.689 58.303 1.00 17.89 105 PHE A N 1
ATOM 855 C CA . PHE A 1 105 ? 21.056 -12.463 56.823 1.00 16.83 105 PHE A CA 1
ATOM 856 C C . PHE A 1 105 ? 21.379 -10.992 56.636 1.00 16.91 105 PHE A C 1
ATOM 857 O O . PHE A 1 105 ? 22.351 -10.683 55.907 1.00 17.18 105 PHE A O 1
ATOM 865 N N . LEU A 1 106 ? 20.646 -10.122 57.287 1.00 15.85 106 LEU A N 1
ATOM 866 C CA . LEU A 1 106 ? 20.987 -8.671 57.103 1.00 16.40 106 LEU A CA 1
ATOM 867 C C . LEU A 1 106 ? 22.373 -8.396 57.624 1.00 17.20 106 LEU A C 1
ATOM 868 O O . LEU A 1 106 ? 23.148 -7.638 56.960 1.00 16.53 106 LEU A O 1
ATOM 873 N N . ARG A 1 107 ? 22.734 -8.946 58.772 1.00 17.80 107 ARG A N 1
ATOM 874 C CA . ARG A 1 107 ? 24.096 -8.665 59.268 1.00 18.84 107 ARG A CA 1
ATOM 875 C C . ARG A 1 107 ? 25.200 -9.201 58.414 1.00 20.32 107 ARG A C 1
ATOM 876 O O . ARG A 1 107 ? 26.196 -8.488 58.165 1.00 20.31 107 ARG A O 1
ATOM 884 N N . THR A 1 108 ? 25.045 -10.413 57.906 1.00 20.57 108 THR A N 1
ATOM 885 C CA . THR A 1 108 ? 26.063 -11.019 57.071 1.00 22.47 108 THR A CA 1
ATOM 886 C C . THR A 1 108 ? 26.302 -10.170 55.834 1.00 21.04 108 THR A C 1
ATOM 887 O O . THR A 1 108 ? 27.470 -9.979 55.371 1.00 21.56 108 THR A O 1
ATOM 891 N N . HIS A 1 109 ? 25.262 -9.567 55.270 1.00 19.13 109 HIS A N 1
ATOM 892 C CA . HIS A 1 109 ? 25.291 -8.844 54.041 1.00 18.87 109 HIS A CA 1
ATOM 893 C C . HIS A 1 109 ? 25.457 -7.373 54.247 1.00 19.57 109 HIS A C 1
ATOM 894 O O . HIS A 1 109 ? 25.499 -6.642 53.201 1.00 21.42 109 HIS A O 1
ATOM 901 N N . GLY A 1 110 ? 25.511 -6.869 55.473 1.00 17.77 110 GLY A N 1
ATOM 902 C CA . GLY A 1 110 ? 25.811 -5.443 55.712 1.00 19.11 110 GLY A CA 1
ATOM 903 C C . GLY A 1 110 ? 24.672 -4.547 55.627 1.00 19.06 110 GLY A C 1
ATOM 904 O O . GLY A 1 110 ? 24.864 -3.293 55.575 1.00 20.32 110 GLY A O 1
ATOM 905 N N . PHE A 1 111 ? 23.441 -4.986 55.697 1.00 16.45 111 PHE A N 1
ATOM 906 C CA . PHE A 1 111 ? 22.306 -4.129 55.700 1.00 15.85 111 PHE A CA 1
ATOM 907 C C . PHE A 1 111 ? 21.921 -3.561 57.036 1.00 17.26 111 PHE A C 1
ATOM 908 O O . PHE A 1 111 ? 22.096 -4.268 58.069 1.00 17.41 111 PHE A O 1
ATOM 916 N N . ASP A 1 112 ? 21.339 -2.376 57.077 1.00 16.35 112 ASP A N 1
ATOM 917 C CA . ASP A 1 112 ? 20.915 -1.751 58.332 1.00 15.96 112 ASP A CA 1
ATOM 918 C C . ASP A 1 112 ? 19.445 -2.021 58.659 1.00 17.10 112 ASP A C 1
ATOM 919 O O . ASP A 1 112 ? 18.987 -1.561 59.696 1.00 18.02 112 ASP A O 1
ATOM 924 N N . GLY A 1 113 ? 18.689 -2.685 57.790 1.00 15.25 113 GLY A N 1
ATOM 925 C CA . GLY A 1 113 ? 17.248 -2.894 58.070 1.00 16.36 113 GLY A CA 1
ATOM 926 C C . GLY A 1 113 ? 16.649 -3.703 56.990 1.00 14.51 113 GLY A C 1
ATOM 927 O O . GLY A 1 113 ? 17.199 -4.032 55.960 1.00 14.86 113 GLY A O 1
ATOM 928 N N . LEU A 1 114 ? 15.352 -3.967 57.260 1.00 14.77 114 LEU A N 1
ATOM 929 C CA . LEU A 1 114 ? 14.447 -4.685 56.342 1.00 14.51 114 LEU A CA 1
ATOM 930 C C . LEU A 1 114 ? 13.278 -3.776 55.967 1.00 13.94 114 LEU A C 1
ATOM 931 O O . LEU A 1 114 ? 12.660 -3.123 56.797 1.00 14.54 114 LEU A O 1
ATOM 936 N N . ASP A 1 115 ? 12.976 -3.778 54.681 1.00 14.12 115 ASP A N 1
ATOM 937 C CA . ASP A 1 115 ? 11.748 -3.156 54.155 1.00 14.60 115 ASP A CA 1
ATOM 938 C C . ASP A 1 115 ? 10.778 -4.280 53.767 1.00 13.91 115 ASP A C 1
ATOM 939 O O . ASP A 1 115 ? 11.131 -5.162 52.995 1.00 14.61 115 ASP A O 1
ATOM 944 N N . LEU A 1 116 ? 9.591 -4.205 54.308 1.00 14.96 116 LEU A N 1
ATOM 945 C CA . LEU A 1 116 ? 8.544 -5.133 53.936 1.00 15.54 116 LEU A CA 1
ATOM 946 C C . LEU A 1 116 ? 7.761 -4.673 52.736 1.00 15.10 116 LEU A C 1
ATOM 947 O O . LEU A 1 116 ? 7.108 -3.580 52.893 1.00 16.29 116 LEU A O 1
ATOM 952 N N . ALA A 1 117 ? 7.842 -5.391 51.641 1.00 15.03 117 ALA A N 1
ATOM 953 C CA . ALA A 1 117 ? 7.098 -5.024 50.425 1.00 15.77 117 ALA A CA 1
ATOM 954 C C . ALA A 1 117 ? 6.166 -6.107 50.001 1.00 16.71 117 ALA A C 1
ATOM 955 O O . ALA A 1 117 ? 6.277 -6.760 48.955 1.00 18.55 117 ALA A O 1
ATOM 957 N N . TRP A 1 118 ? 5.233 -6.413 50.902 1.00 18.09 118 TRP A N 1
ATOM 958 C CA . TRP A 1 118 ? 4.148 -7.386 50.515 1.00 17.97 118 TRP A CA 1
ATOM 959 C C . TRP A 1 118 ? 3.147 -6.678 49.537 1.00 18.98 118 TRP A C 1
ATOM 960 O O . TRP A 1 118 ? 2.566 -5.840 49.994 1.00 21.09 118 TRP A O 1
ATOM 971 N N . LEU A 1 119 ? 3.085 -7.060 48.350 1.00 21.66 119 LEU A N 1
ATOM 972 C CA . LEU A 1 119 ? 2.322 -6.412 47.324 1.00 22.52 119 LEU A CA 1
ATOM 973 C C . LEU A 1 119 ? 1.275 -7.340 46.853 1.00 23.72 119 LEU A C 1
ATOM 974 O O . LEU A 1 119 ? 1.483 -8.155 45.822 1.00 25.93 119 LEU A O 1
ATOM 979 N N . TYR A 1 120 ? 0.089 -7.464 47.475 1.00 22.02 120 TYR A N 1
ATOM 980 C CA . TYR A 1 120 ? -0.344 -6.691 48.586 1.00 25.23 120 TYR A CA 1
ATOM 981 C C . TYR A 1 120 ? -1.253 -7.620 49.431 1.00 24.61 120 TYR A C 1
ATOM 982 O O . TYR A 1 120 ? -1.971 -8.544 48.945 1.00 26.04 120 TYR A O 1
ATOM 991 N N . PRO A 1 121 ? -1.451 -7.323 50.694 1.00 22.07 121 PRO A N 1
ATOM 992 C CA . PRO A 1 121 ? -2.291 -8.194 51.569 1.00 20.89 121 PRO A CA 1
ATOM 993 C C . PRO A 1 121 ? -3.759 -8.051 51.224 1.00 23.34 121 PRO A C 1
ATOM 994 O O . PRO A 1 121 ? -4.225 -6.989 50.877 1.00 24.35 121 PRO A O 1
ATOM 998 N N . GLY A 1 122 ? -4.444 -9.157 51.241 1.00 21.38 122 GLY A N 1
ATOM 999 C CA . GLY A 1 122 ? -5.860 -9.263 51.067 1.00 22.83 122 GLY A CA 1
ATOM 1000 C C . GLY A 1 122 ? -6.564 -9.021 52.354 1.00 22.14 122 GLY A C 1
ATOM 1001 O O . GLY A 1 122 ? -5.960 -8.812 53.391 1.00 21.53 122 GLY A O 1
ATOM 1002 N N . TRP A 1 123 ? -7.909 -8.968 52.303 1.00 22.22 123 TRP A N 1
ATOM 1003 C CA . TRP A 1 123 ? -8.649 -8.745 53.432 1.00 23.43 123 TRP A CA 1
ATOM 1004 C C . TRP A 1 123 ? -8.397 -9.678 54.580 1.00 24.66 123 TRP A C 1
ATOM 1005 O O . TRP A 1 123 ? -8.446 -9.396 55.778 1.00 24.61 123 TRP A O 1
ATOM 1016 N N . ARG A 1 124 ? -8.100 -10.984 54.203 1.00 23.27 124 ARG A N 1
ATOM 1017 C CA . ARG A 1 124 ? -7.867 -11.938 55.285 1.00 23.69 124 ARG A CA 1
ATOM 1018 C C . ARG A 1 124 ? -6.508 -11.793 55.868 1.00 22.38 124 ARG A C 1
ATOM 1019 O O . ARG A 1 124 ? -6.261 -12.400 56.913 1.00 24.46 124 ARG A O 1
ATOM 1027 N N . ASP A 1 125 ? -5.670 -11.064 55.206 1.00 20.73 125 ASP A N 1
ATOM 1028 C CA . ASP A 1 125 ? -4.254 -10.923 55.579 1.00 20.78 125 ASP A CA 1
ATOM 1029 C C . ASP A 1 125 ? -3.981 -9.816 56.546 1.00 22.20 125 ASP A C 1
ATOM 1030 O O . ASP A 1 125 ? -2.923 -9.719 57.089 1.00 20.67 125 ASP A O 1
ATOM 1035 N N . LYS A 1 126 ? -4.931 -8.838 56.619 1.00 20.83 126 LYS A N 1
ATOM 1036 C CA . LYS A 1 126 ? -4.602 -7.600 57.374 1.00 20.76 126 LYS A CA 1
ATOM 1037 C C . LYS A 1 126 ? -4.173 -7.900 58.787 1.00 20.34 126 LYS A C 1
ATOM 1038 O O . LYS A 1 126 ? -3.130 -7.353 59.231 1.00 20.07 126 LYS A O 1
ATOM 1044 N N . ARG A 1 127 ? -4.756 -8.821 59.466 1.00 20.82 127 ARG A N 1
ATOM 1045 C CA . ARG A 1 127 ? -4.434 -9.092 60.866 1.00 22.31 127 ARG A CA 1
ATOM 1046 C C . ARG A 1 127 ? -3.064 -9.736 60.928 1.00 21.39 127 ARG A C 1
ATOM 1047 O O . ARG A 1 127 ? -2.339 -9.556 61.929 1.00 22.02 127 ARG A O 1
ATOM 1055 N N . HIS A 1 128 ? -2.739 -10.519 59.927 1.00 20.44 128 HIS A N 1
ATOM 1056 C CA . HIS A 1 128 ? -1.438 -11.179 59.906 1.00 20.65 128 HIS A CA 1
ATOM 1057 C C . HIS A 1 128 ? -0.257 -10.254 59.580 1.00 20.15 128 HIS A C 1
ATOM 1058 O O . HIS A 1 128 ? 0.864 -10.506 60.047 1.00 19.98 128 HIS A O 1
ATOM 1065 N N . LEU A 1 129 ? -0.488 -9.287 58.690 1.00 18.61 129 LEU A N 1
ATOM 1066 C CA . LEU A 1 129 ? 0.490 -8.262 58.487 1.00 18.09 129 LEU A CA 1
ATOM 1067 C C . LEU A 1 129 ? 0.762 -7.561 59.854 1.00 17.92 129 LEU A C 1
ATOM 1068 O O . LEU A 1 129 ? 1.934 -7.281 60.145 1.00 17.83 129 LEU A O 1
ATOM 1073 N N . THR A 1 130 ? -0.250 -7.248 60.562 1.00 17.69 130 THR A N 1
ATOM 1074 C CA . THR A 1 130 ? -0.057 -6.620 61.865 1.00 18.81 130 THR A CA 1
ATOM 1075 C C . THR A 1 130 ? 0.848 -7.436 62.733 1.00 20.08 130 THR A C 1
ATOM 1076 O O . THR A 1 130 ? 1.857 -6.950 63.339 1.00 18.98 130 THR A O 1
ATOM 1080 N N . THR A 1 131 ? 0.565 -8.712 62.848 1.00 19.23 131 THR A N 1
ATOM 1081 C CA . THR A 1 131 ? 1.383 -9.586 63.690 1.00 19.07 131 THR A CA 1
ATOM 1082 C C . THR A 1 131 ? 2.768 -9.662 63.132 1.00 18.75 131 THR A C 1
ATOM 1083 O O . THR A 1 131 ? 3.747 -9.652 63.939 1.00 18.97 131 THR A O 1
ATOM 1087 N N . LEU A 1 132 ? 2.935 -9.818 61.865 1.00 17.68 132 LEU A N 1
ATOM 1088 C CA . LEU A 1 132 ? 4.258 -9.908 61.283 1.00 17.59 132 LEU A CA 1
ATOM 1089 C C . LEU A 1 132 ? 5.100 -8.678 61.578 1.00 17.63 132 LEU A C 1
ATOM 1090 O O . LEU A 1 132 ? 6.273 -8.800 61.988 1.00 17.14 132 LEU A O 1
ATOM 1095 N N . VAL A 1 133 ? 4.540 -7.489 61.408 1.00 17.02 133 VAL A N 1
ATOM 1096 C CA . VAL A 1 133 ? 5.290 -6.242 61.746 1.00 16.96 133 VAL A CA 1
ATOM 1097 C C . VAL A 1 133 ? 5.621 -6.221 63.203 1.00 18.78 133 VAL A C 1
ATOM 1098 O O . VAL A 1 133 ? 6.785 -5.899 63.566 1.00 17.12 133 VAL A O 1
ATOM 1102 N N . LYS A 1 134 ? 4.700 -6.486 64.055 1.00 18.67 134 LYS A N 1
ATOM 1103 C CA . LYS A 1 134 ? 4.953 -6.436 65.524 1.00 19.07 134 LYS A CA 1
ATOM 1104 C C . LYS A 1 134 ? 6.085 -7.394 65.891 1.00 20.00 134 LYS A C 1
ATOM 1105 O O . LYS A 1 134 ? 7.024 -7.068 66.704 1.00 20.11 134 LYS A O 1
ATOM 1111 N N . GLU A 1 135 ? 6.008 -8.639 65.449 1.00 19.56 135 GLU A N 1
ATOM 1112 C CA . GLU A 1 135 ? 6.910 -9.662 65.874 1.00 19.01 135 GLU A CA 1
ATOM 1113 C C . GLU A 1 135 ? 8.242 -9.410 65.196 1.00 18.57 135 GLU A C 1
ATOM 1114 O O . GLU A 1 135 ? 9.290 -9.732 65.809 1.00 18.11 135 GLU A O 1
ATOM 1120 N N . MET A 1 136 ? 8.284 -8.952 63.958 1.00 17.77 136 MET A N 1
ATOM 1121 C CA . MET A 1 136 ? 9.597 -8.595 63.351 1.00 17.18 136 MET A CA 1
ATOM 1122 C C . MET A 1 136 ? 10.305 -7.504 64.120 1.00 18.22 136 MET A C 1
ATOM 1123 O O . MET A 1 136 ? 11.463 -7.660 64.432 1.00 17.16 136 MET A O 1
ATOM 1128 N N . LYS A 1 137 ? 9.555 -6.519 64.502 1.00 17.83 137 LYS A N 1
ATOM 1129 C CA . LYS A 1 137 ? 10.134 -5.412 65.301 1.00 18.07 137 LYS A CA 1
ATOM 1130 C C . LYS A 1 137 ? 10.649 -5.942 66.622 1.00 18.87 137 LYS A C 1
ATOM 1131 O O . LYS A 1 137 ? 11.784 -5.596 67.069 1.00 19.69 137 LYS A O 1
ATOM 1137 N N . ALA A 1 138 ? 9.906 -6.798 67.291 1.00 18.97 138 ALA A N 1
ATOM 1138 C CA . ALA A 1 138 ? 10.321 -7.363 68.585 1.00 19.36 138 ALA A CA 1
ATOM 1139 C C . ALA A 1 138 ? 11.582 -8.115 68.405 1.00 20.82 138 ALA A C 1
ATOM 1140 O O . ALA A 1 138 ? 12.488 -8.106 69.288 1.00 20.94 138 ALA A O 1
ATOM 1142 N N . GLU A 1 139 ? 11.796 -8.847 67.324 1.00 19.27 139 GLU A N 1
ATOM 1143 C CA . GLU A 1 139 ? 12.993 -9.594 67.087 1.00 19.00 139 GLU A CA 1
ATOM 1144 C C . GLU A 1 139 ? 14.141 -8.639 66.866 1.00 19.13 139 GLU A C 1
ATOM 1145 O O . GLU A 1 139 ? 15.278 -8.906 67.388 1.00 19.99 139 GLU A O 1
ATOM 1151 N N . PHE A 1 140 ? 13.922 -7.536 66.198 1.00 18.91 140 PHE A N 1
ATOM 1152 C CA . PHE A 1 140 ? 15.014 -6.577 66.012 1.00 18.16 140 PHE A CA 1
ATOM 1153 C C . PHE A 1 140 ? 15.370 -5.894 67.324 1.00 20.41 140 PHE A C 1
ATOM 1154 O O . PHE A 1 140 ? 16.574 -5.656 67.583 1.00 20.00 140 PHE A O 1
ATOM 1162 N N . VAL A 1 141 ? 14.368 -5.641 68.146 1.00 19.70 141 VAL A N 1
ATOM 1163 C CA . VAL A 1 141 ? 14.697 -5.095 69.537 1.00 22.15 141 VAL A CA 1
ATOM 1164 C C . VAL A 1 141 ? 15.554 -6.081 70.276 1.00 22.98 141 VAL A C 1
ATOM 1165 O O . VAL A 1 141 ? 16.607 -5.737 70.910 1.00 24.05 141 VAL A O 1
ATOM 1169 N N . ARG A 1 142 ? 15.273 -7.386 70.273 1.00 21.82 142 ARG A N 1
ATOM 1170 C CA . ARG A 1 142 ? 16.069 -8.437 70.942 1.00 23.42 142 ARG A CA 1
ATOM 1171 C C . ARG A 1 142 ? 17.466 -8.526 70.344 1.00 23.34 142 ARG A C 1
ATOM 1172 O O . ARG A 1 142 ? 18.481 -8.558 71.027 1.00 24.93 142 ARG A O 1
ATOM 1180 N N . GLU A 1 143 ? 17.544 -8.426 69.030 1.00 22.36 143 GLU A N 1
ATOM 1181 C CA . GLU A 1 143 ? 18.912 -8.637 68.404 1.00 22.20 143 GLU A CA 1
ATOM 1182 C C . GLU A 1 143 ? 19.868 -7.458 68.734 1.00 21.27 143 GLU A C 1
ATOM 1183 O O . GLU A 1 143 ? 21.076 -7.765 68.866 1.00 24.66 143 GLU A O 1
ATOM 1189 N N . ALA A 1 144 ? 19.309 -6.297 68.923 1.00 21.22 144 ALA A N 1
ATOM 1190 C CA . ALA A 1 144 ? 20.058 -5.059 69.281 1.00 22.46 144 ALA A CA 1
ATOM 1191 C C . ALA A 1 144 ? 20.743 -5.305 70.567 1.00 23.45 144 ALA A C 1
ATOM 1192 O O . ALA A 1 144 ? 21.801 -4.673 70.856 1.00 24.62 144 ALA A O 1
ATOM 1194 N N . GLN A 1 145 ? 20.290 -6.203 71.433 1.00 23.22 145 GLN A N 1
ATOM 1195 C CA . GLN A 1 145 ? 20.884 -6.423 72.753 1.00 25.04 145 GLN A CA 1
ATOM 1196 C C . GLN A 1 145 ? 22.314 -6.912 72.703 1.00 25.49 145 GLN A C 1
ATOM 1197 O O . GLN A 1 145 ? 23.023 -6.873 73.699 1.00 25.51 145 GLN A O 1
ATOM 1203 N N . ALA A 1 146 ? 22.698 -7.509 71.555 1.00 24.26 146 ALA A N 1
ATOM 1204 C CA . ALA A 1 146 ? 24.026 -8.028 71.345 1.00 26.97 146 ALA A CA 1
ATOM 1205 C C . ALA A 1 146 ? 25.052 -6.908 70.899 1.00 25.68 146 ALA A C 1
ATOM 1206 O O . ALA A 1 146 ? 26.218 -7.284 70.686 1.00 27.70 146 ALA A O 1
ATOM 1208 N N . GLY A 1 147 ? 24.610 -5.685 70.896 1.00 24.88 147 GLY A N 1
ATOM 1209 C CA . GLY A 1 147 ? 25.555 -4.529 70.824 1.00 27.03 147 GLY A CA 1
ATOM 1210 C C . GLY A 1 147 ? 25.612 -3.825 69.569 1.00 26.80 147 GLY A C 1
ATOM 1211 O O . GLY A 1 147 ? 26.252 -2.757 69.576 1.00 30.79 147 GLY A O 1
ATOM 1212 N N . THR A 1 148 ? 24.986 -4.267 68.516 1.00 25.60 148 THR A N 1
ATOM 1213 C CA . THR A 1 148 ? 24.963 -3.509 67.231 1.00 25.78 148 THR A CA 1
ATOM 1214 C C . THR A 1 148 ? 23.756 -2.620 67.153 1.00 24.50 148 THR A C 1
ATOM 1215 O O . THR A 1 148 ? 22.646 -3.135 67.537 1.00 24.85 148 THR A O 1
ATOM 1219 N N . GLU A 1 149 ? 23.812 -1.498 66.504 1.00 25.90 149 GLU A N 1
ATOM 1220 C CA . GLU A 1 149 ? 22.721 -0.593 66.317 1.00 25.57 149 GLU A CA 1
ATOM 1221 C C . GLU A 1 149 ? 21.511 -1.319 65.753 1.00 23.29 149 GLU A C 1
ATOM 1222 O O . GLU A 1 149 ? 21.614 -2.012 64.770 1.00 24.30 149 GLU A O 1
ATOM 1228 N N . GLN A 1 150 ? 20.379 -1.072 66.372 1.00 22.55 150 GLN A N 1
ATOM 1229 C CA . GLN A 1 150 ? 19.169 -1.821 66.067 1.00 21.03 150 GLN A CA 1
ATOM 1230 C C . GLN A 1 150 ? 18.824 -1.733 64.595 1.00 19.59 150 GLN A C 1
ATOM 1231 O O . GLN A 1 150 ? 18.850 -0.629 63.977 1.00 20.50 150 GLN A O 1
ATOM 1237 N N . LEU A 1 151 ? 18.419 -2.861 64.041 1.00 17.85 151 LEU A N 1
ATOM 1238 C CA . LEU A 1 151 ? 17.890 -2.898 62.624 1.00 17.08 151 LEU A CA 1
ATOM 1239 C C . LEU A 1 151 ? 16.706 -2.086 62.476 1.00 16.83 151 LEU A C 1
ATOM 1240 O O . LEU A 1 151 ? 15.822 -2.064 63.339 1.00 18.70 151 LEU A O 1
ATOM 1245 N N . LEU A 1 152 ? 16.618 -1.397 61.307 1.00 16.65 152 LEU A N 1
ATOM 1246 C CA . LEU A 1 152 ? 15.452 -0.649 60.959 1.00 15.98 152 LEU A CA 1
ATOM 1247 C C . LEU A 1 152 ? 14.383 -1.544 60.340 1.00 15.64 152 LEU A C 1
ATOM 1248 O O . LEU A 1 152 ? 14.736 -2.492 59.674 1.00 16.62 152 LEU A O 1
ATOM 1253 N N . LEU A 1 153 ? 13.135 -1.129 60.483 1.00 16.88 153 LEU A N 1
ATOM 1254 C CA . LEU A 1 153 ? 12.022 -1.863 59.854 1.00 15.85 153 LEU A CA 1
ATOM 1255 C C . LEU A 1 153 ? 11.085 -0.850 59.191 1.00 16.04 153 LEU A C 1
ATOM 1256 O O . LEU A 1 153 ? 10.584 0.056 59.804 1.00 16.65 153 LEU A O 1
ATOM 1261 N N . SER A 1 154 ? 10.944 -0.993 57.901 1.00 15.09 154 SER A N 1
ATOM 1262 C CA . SER A 1 154 ? 10.023 -0.185 57.076 1.00 15.35 154 SER A CA 1
ATOM 1263 C C . SER A 1 154 ? 9.060 -0.971 56.351 1.00 15.05 154 SER A C 1
ATOM 1264 O O . SER A 1 154 ? 9.152 -2.228 56.260 1.00 15.75 154 SER A O 1
ATOM 1267 N N . ALA A 1 155 ? 8.064 -0.337 55.756 1.00 14.66 155 ALA A N 1
ATOM 1268 C CA . ALA A 1 155 ? 7.142 -1.009 54.834 1.00 15.20 155 ALA A CA 1
ATOM 1269 C C . ALA A 1 155 ? 6.750 -0.144 53.687 1.00 16.02 155 ALA A C 1
ATOM 1270 O O . ALA A 1 155 ? 6.653 1.105 53.919 1.00 16.82 155 ALA A O 1
ATOM 1272 N N . ALA A 1 156 ? 6.529 -0.687 52.548 1.00 14.87 156 ALA A N 1
ATOM 1273 C CA . ALA A 1 156 ? 5.986 -0.009 51.372 1.00 15.04 156 ALA A CA 1
ATOM 1274 C C . ALA A 1 156 ? 4.519 -0.255 51.352 1.00 15.58 156 ALA A C 1
ATOM 1275 O O . ALA A 1 156 ? 4.061 -1.396 51.310 1.00 17.59 156 ALA A O 1
ATOM 1277 N N . VAL A 1 157 ? 3.651 0.788 51.349 1.00 14.45 157 VAL A N 1
ATOM 1278 C CA . VAL A 1 157 ? 2.199 0.733 51.466 1.00 16.38 157 VAL A CA 1
ATOM 1279 C C . VAL A 1 157 ? 1.604 1.379 50.263 1.00 15.61 157 VAL A C 1
ATOM 1280 O O . VAL A 1 157 ? 1.934 2.529 49.949 1.00 15.40 157 VAL A O 1
ATOM 1284 N N . PRO A 1 158 ? 0.687 0.758 49.574 1.00 17.15 158 PRO A N 1
ATOM 1285 C CA . PRO A 1 158 ? -0.014 1.304 48.456 1.00 17.75 158 PRO A CA 1
ATOM 1286 C C . PRO A 1 158 ? -0.815 2.493 48.902 1.00 17.55 158 PRO A C 1
ATOM 1287 O O . PRO A 1 158 ? -1.227 2.667 50.035 1.00 18.14 158 PRO A O 1
ATOM 1291 N N . ALA A 1 159 ? -1.033 3.403 47.922 1.00 17.29 159 ALA A N 1
ATOM 1292 C CA . ALA A 1 159 ? -1.671 4.649 48.193 1.00 17.90 159 ALA A CA 1
ATOM 1293 C C . ALA A 1 159 ? -3.097 4.707 47.827 1.00 18.48 159 ALA A C 1
ATOM 1294 O O . ALA A 1 159 ? -3.793 5.750 48.096 1.00 20.97 159 ALA A O 1
ATOM 1296 N N . GLY A 1 160 ? -3.729 3.701 47.234 1.00 18.63 160 GLY A N 1
ATOM 1297 C CA . GLY A 1 160 ? -5.153 3.639 46.932 1.00 19.38 160 GLY A CA 1
ATOM 1298 C C . GLY A 1 160 ? -5.939 3.313 48.140 1.00 21.14 160 GLY A C 1
ATOM 1299 O O . GLY A 1 160 ? -5.630 2.353 48.875 1.00 20.62 160 GLY A O 1
ATOM 1300 N N . LYS A 1 161 ? -6.982 4.098 48.423 1.00 21.38 161 LYS A N 1
ATOM 1301 C CA . LYS A 1 161 ? -7.795 3.874 49.577 1.00 22.54 161 LYS A CA 1
ATOM 1302 C C . LYS A 1 161 ? -8.294 2.424 49.714 1.00 23.28 161 LYS A C 1
ATOM 1303 O O . LYS A 1 161 ? -8.307 1.872 50.810 1.00 22.94 161 LYS A O 1
ATOM 1309 N N . ILE A 1 162 ? -8.733 1.886 48.620 1.00 24.17 162 ILE A N 1
ATOM 1310 C CA . ILE A 1 162 ? -9.312 0.533 48.656 1.00 25.01 162 ILE A CA 1
ATOM 1311 C C . ILE A 1 162 ? -8.227 -0.491 49.127 1.00 23.86 162 ILE A C 1
ATOM 1312 O O . ILE A 1 162 ? -8.496 -1.275 50.029 1.00 23.44 162 ILE A O 1
ATOM 1317 N N . ALA A 1 163 ? -7.039 -0.379 48.629 1.00 22.07 163 ALA A N 1
ATOM 1318 C CA . ALA A 1 163 ? -5.954 -1.333 49.037 1.00 20.51 163 ALA A CA 1
ATOM 1319 C C . ALA A 1 163 ? -5.544 -1.087 50.456 1.00 19.82 163 ALA A C 1
ATOM 1320 O O . ALA A 1 163 ? -5.233 -2.031 51.229 1.00 19.82 163 ALA A O 1
ATOM 1322 N N . ILE A 1 164 ? -5.500 0.180 50.928 1.00 19.22 164 ILE A N 1
ATOM 1323 C CA . ILE A 1 164 ? -5.182 0.481 52.299 1.00 19.21 164 ILE A CA 1
ATOM 1324 C C . ILE A 1 164 ? -6.187 -0.158 53.209 1.00 21.02 164 ILE A C 1
ATOM 1325 O O . ILE A 1 164 ? -5.867 -0.820 54.202 1.00 20.85 164 ILE A O 1
ATOM 1330 N N . ASP A 1 165 ? -7.449 0.131 52.936 1.00 20.03 165 ASP A N 1
ATOM 1331 C CA . ASP A 1 165 ? -8.552 -0.371 53.760 1.00 23.07 165 ASP A CA 1
ATOM 1332 C C . ASP A 1 165 ? -8.555 -1.897 53.841 1.00 23.66 165 ASP A C 1
ATOM 1333 O O . ASP A 1 165 ? -8.788 -2.442 54.896 1.00 25.57 165 ASP A O 1
ATOM 1338 N N . ARG A 1 166 ? -8.318 -2.533 52.677 1.00 23.21 166 ARG A N 1
ATOM 1339 C CA . ARG A 1 166 ? -8.361 -4.067 52.614 1.00 23.80 166 ARG A CA 1
ATOM 1340 C C . ARG A 1 166 ? -7.243 -4.627 53.452 1.00 22.20 166 ARG A C 1
ATOM 1341 O O . ARG A 1 166 ? -7.498 -5.615 54.180 1.00 23.41 166 ARG A O 1
ATOM 1349 N N . GLY A 1 167 ? -6.054 -4.108 53.349 1.00 20.68 167 GLY A N 1
ATOM 1350 C CA . GLY A 1 167 ? -4.908 -4.876 53.744 1.00 20.23 167 GLY A CA 1
ATOM 1351 C C . GLY A 1 167 ? -4.144 -4.459 55.005 1.00 21.17 167 GLY A C 1
ATOM 1352 O O . GLY A 1 167 ? -3.272 -5.148 55.493 1.00 19.81 167 GLY A O 1
ATOM 1353 N N . TYR A 1 168 ? -4.363 -3.194 55.507 1.00 21.32 168 TYR A N 1
ATOM 1354 C CA . TYR A 1 168 ? -3.450 -2.561 56.382 1.00 20.09 168 TYR A CA 1
ATOM 1355 C C . TYR A 1 168 ? -4.093 -2.022 57.580 1.00 24.16 168 TYR A C 1
ATOM 1356 O O . TYR A 1 168 ? -5.143 -1.252 57.491 1.00 28.34 168 TYR A O 1
ATOM 1365 N N . ASP A 1 169 ? -3.606 -2.322 58.737 1.00 22.14 169 ASP A N 1
ATOM 1366 C CA . ASP A 1 169 ? -4.066 -1.661 59.976 1.00 22.46 169 ASP A CA 1
ATOM 1367 C C . ASP A 1 169 ? -3.024 -0.608 60.351 1.00 21.63 169 ASP A C 1
ATOM 1368 O O . ASP A 1 169 ? -2.038 -0.806 60.947 1.00 21.78 169 ASP A O 1
ATOM 1373 N N . ILE A 1 170 ? -3.242 0.557 59.714 1.00 21.51 170 ILE A N 1
ATOM 1374 C CA . ILE A 1 170 ? -2.220 1.596 59.700 1.00 21.33 170 ILE A CA 1
ATOM 1375 C C . ILE A 1 170 ? -1.916 2.110 61.162 1.00 21.28 170 ILE A C 1
ATOM 1376 O O . ILE A 1 170 ? -0.763 2.219 61.398 1.00 21.32 170 ILE A O 1
ATOM 1381 N N . ALA A 1 171 ? -2.912 2.283 61.946 1.00 23.43 171 ALA A N 1
ATOM 1382 C CA . ALA A 1 171 ? -2.693 2.722 63.313 1.00 25.35 171 ALA A CA 1
ATOM 1383 C C . ALA A 1 171 ? -1.780 1.758 64.034 1.00 27.65 171 ALA A C 1
ATOM 1384 O O . ALA A 1 171 ? -0.863 2.153 64.719 1.00 30.92 171 ALA A O 1
ATOM 1386 N N . GLN A 1 172 ? -1.961 0.448 63.873 1.00 25.36 172 GLN A N 1
ATOM 1387 C CA . GLN A 1 172 ? -1.065 -0.458 64.559 1.00 23.65 172 GLN A CA 1
ATOM 1388 C C . GLN A 1 172 ? 0.273 -0.633 63.986 1.00 22.90 172 GLN A C 1
ATOM 1389 O O . GLN A 1 172 ? 1.267 -0.630 64.676 1.00 23.46 172 GLN A O 1
ATOM 1395 N N . ILE A 1 173 ? 0.372 -0.802 62.648 1.00 20.65 173 ILE A N 1
ATOM 1396 C CA . ILE A 1 173 ? 1.654 -1.091 62.078 1.00 20.40 173 ILE A CA 1
ATOM 1397 C C . ILE A 1 173 ? 2.668 0.119 62.225 1.00 20.98 173 ILE A C 1
ATOM 1398 O O . ILE A 1 173 ? 3.853 -0.036 62.445 1.00 20.99 173 ILE A O 1
ATOM 1403 N N . SER A 1 174 ? 2.015 1.309 62.259 1.00 21.68 174 SER A N 1
ATOM 1404 C CA . SER A 1 174 ? 2.829 2.546 62.352 1.00 22.07 174 SER A CA 1
ATOM 1405 C C . SER A 1 174 ? 3.506 2.577 63.696 1.00 24.63 174 SER A C 1
ATOM 1406 O O . SER A 1 174 ? 4.535 3.234 63.805 1.00 27.13 174 SER A O 1
ATOM 1409 N N . ARG A 1 175 ? 3.026 1.939 64.731 1.00 23.31 175 ARG A N 1
ATOM 1410 C CA . ARG A 1 175 ? 3.629 1.960 66.005 1.00 26.30 175 ARG A CA 1
ATOM 1411 C C . ARG A 1 175 ? 4.996 1.336 65.950 1.00 26.02 175 ARG A C 1
ATOM 1412 O O . ARG A 1 175 ? 5.904 1.744 66.680 1.00 28.22 175 ARG A O 1
ATOM 1420 N N . HIS A 1 176 ? 5.178 0.302 65.145 1.00 22.82 176 HIS A N 1
ATOM 1421 C CA . HIS A 1 176 ? 6.368 -0.506 65.200 1.00 22.95 176 HIS A CA 1
ATOM 1422 C C . HIS A 1 176 ? 7.328 -0.239 64.094 1.00 23.62 176 HIS A C 1
ATOM 1423 O O . HIS A 1 176 ? 8.481 -0.600 64.106 1.00 25.86 176 HIS A O 1
ATOM 1430 N N . LEU A 1 177 ? 6.843 0.340 62.983 1.00 20.74 177 LEU A N 1
ATOM 1431 C CA . LEU A 1 177 ? 7.730 0.700 61.853 1.00 19.05 177 LEU A CA 1
ATOM 1432 C C . LEU A 1 177 ? 8.554 1.913 62.050 1.00 20.71 177 LEU A C 1
ATOM 1433 O O . LEU A 1 177 ? 8.006 2.890 62.694 1.00 22.93 177 LEU A O 1
ATOM 1438 N N . ASP A 1 178 ? 9.751 2.013 61.549 1.00 19.08 178 ASP A N 1
ATOM 1439 C CA . ASP A 1 178 ? 10.544 3.188 61.585 1.00 19.68 178 ASP A CA 1
ATOM 1440 C C . ASP A 1 178 ? 10.084 4.210 60.551 1.00 20.12 178 ASP A C 1
ATOM 1441 O O . ASP A 1 178 ? 10.141 5.450 60.791 1.00 20.76 178 ASP A O 1
ATOM 1446 N N . PHE A 1 179 ? 9.573 3.757 59.420 1.00 18.24 179 PHE A N 1
ATOM 1447 C CA . PHE A 1 179 ? 8.966 4.620 58.427 1.00 17.83 179 PHE A CA 1
ATOM 1448 C C . PHE A 1 179 ? 8.092 3.785 57.526 1.00 17.29 179 PHE A C 1
ATOM 1449 O O . PHE A 1 179 ? 8.269 2.550 57.398 1.00 16.34 179 PHE A O 1
ATOM 1457 N N . ILE A 1 180 ? 7.097 4.400 56.899 1.00 17.70 180 ILE A N 1
ATOM 1458 C CA . ILE A 1 180 ? 6.191 3.875 55.909 1.00 16.72 180 ILE A CA 1
ATOM 1459 C C . ILE A 1 180 ? 6.428 4.641 54.632 1.00 18.23 180 ILE A C 1
ATOM 1460 O O . ILE A 1 180 ? 6.288 5.898 54.636 1.00 17.87 180 ILE A O 1
ATOM 1465 N N . SER A 1 181 ? 6.756 3.942 53.525 1.00 15.72 181 SER A N 1
ATOM 1466 C CA . SER A 1 181 ? 6.857 4.636 52.184 1.00 15.35 181 SER A CA 1
ATOM 1467 C C . SER A 1 181 ? 5.532 4.450 51.526 1.00 15.72 181 SER A C 1
ATO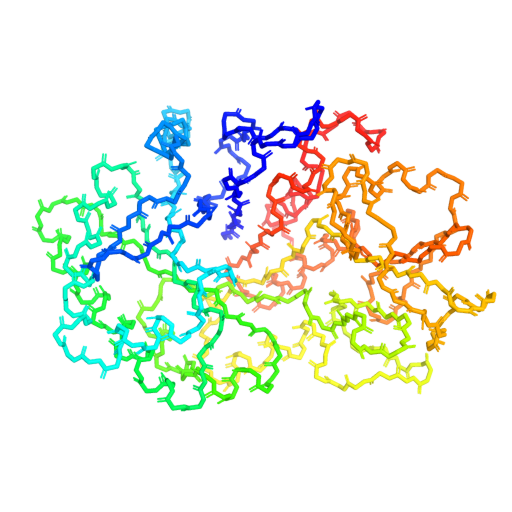M 1468 O O . SER A 1 181 ? 5.109 3.336 51.184 1.00 16.70 181 SER A O 1
ATOM 1471 N N . LEU A 1 182 ? 4.849 5.563 51.281 1.00 15.51 182 LEU A N 1
ATOM 1472 C CA . LEU A 1 182 ? 3.548 5.539 50.634 1.00 15.47 182 LEU A CA 1
ATOM 1473 C C . LEU A 1 182 ? 3.674 5.590 49.117 1.00 16.31 182 LEU A C 1
ATOM 1474 O O . LEU A 1 182 ? 4.361 6.527 48.633 1.00 16.55 182 LEU A O 1
ATOM 1479 N N . LEU A 1 183 ? 3.154 4.639 48.427 1.00 15.20 183 LEU A N 1
ATOM 1480 C CA . LEU A 1 183 ? 3.403 4.446 46.994 1.00 15.37 183 LEU A CA 1
ATOM 1481 C C . LEU A 1 183 ? 2.545 5.301 46.052 1.00 15.47 183 LEU A C 1
ATOM 1482 O O . LEU A 1 183 ? 1.760 4.837 45.297 1.00 16.54 183 LEU A O 1
ATOM 1487 N N . THR A 1 184 ? 2.679 6.650 46.237 1.00 15.15 184 THR A N 1
ATOM 1488 C CA . THR A 1 184 ? 1.819 7.683 45.638 1.00 16.35 184 THR A CA 1
ATOM 1489 C C . THR A 1 184 ? 2.103 7.899 44.152 1.00 16.21 184 THR A C 1
ATOM 1490 O O . THR A 1 184 ? 2.295 9.076 43.751 1.00 18.07 184 THR A O 1
ATOM 1494 N N . TYR A 1 185 ? 2.043 6.849 43.397 1.00 15.91 185 TYR A N 1
ATOM 1495 C CA . TYR A 1 185 ? 2.352 6.942 41.970 1.00 16.22 185 TYR A CA 1
ATOM 1496 C C . TYR A 1 185 ? 1.747 5.847 41.167 1.00 16.60 185 TYR A C 1
ATOM 1497 O O . TYR A 1 185 ? 2.172 5.485 40.075 1.00 17.31 185 TYR A O 1
ATOM 1506 N N . ASP A 1 186 ? 0.609 5.253 41.664 1.00 17.16 186 ASP A N 1
ATOM 1507 C CA . ASP A 1 186 ? -0.108 4.163 40.943 1.00 18.19 186 ASP A CA 1
ATOM 1508 C C . ASP A 1 186 ? -1.565 4.488 40.852 1.00 18.64 186 ASP A C 1
ATOM 1509 O O . ASP A 1 186 ? -2.438 3.598 40.916 1.00 20.47 186 ASP A O 1
ATOM 1514 N N . PHE A 1 187 ? -1.901 5.717 40.610 1.00 18.00 187 PHE A N 1
ATOM 1515 C CA . PHE A 1 187 ? -3.301 6.177 40.600 1.00 19.79 187 PHE A CA 1
ATOM 1516 C C . PHE A 1 187 ? -4.005 6.052 39.269 1.00 20.17 187 PHE A C 1
ATOM 1517 O O . PHE A 1 187 ? -5.256 6.284 39.126 1.00 22.80 187 PHE A O 1
ATOM 1525 N N . HIS A 1 188 ? -3.319 5.602 38.205 1.00 19.30 188 HIS A N 1
ATOM 1526 C CA . HIS A 1 188 ? -3.861 5.440 36.825 1.00 20.43 188 HIS A CA 1
ATOM 1527 C C . HIS A 1 188 ? -3.054 4.387 36.155 1.00 20.99 188 HIS A C 1
ATOM 1528 O O . HIS A 1 188 ? -1.906 4.215 36.497 1.00 20.71 188 HIS A O 1
ATOM 1535 N N . GLY A 1 189 ? -3.666 3.714 35.206 1.00 23.23 189 GLY A N 1
ATOM 1536 C CA . GLY A 1 189 ? -2.958 2.656 34.416 1.00 24.35 189 GLY A CA 1
ATOM 1537 C C . GLY A 1 189 ? -3.799 2.301 33.291 1.00 25.14 189 GLY A C 1
ATOM 1538 O O . GLY A 1 189 ? -4.903 2.812 33.093 1.00 25.60 189 GLY A O 1
ATOM 1539 N N . ALA A 1 190 ? -3.275 1.463 32.400 1.00 27.48 190 ALA A N 1
ATOM 1540 C CA . ALA A 1 190 ? -3.999 1.125 31.216 1.00 30.08 190 ALA A CA 1
ATOM 1541 C C . ALA A 1 190 ? -5.371 0.434 31.385 1.00 31.90 190 ALA A C 1
ATOM 1542 O O . ALA A 1 190 ? -6.243 0.537 30.504 1.00 39.98 190 ALA A O 1
ATOM 1544 N N . TRP A 1 191 ? -5.503 -0.146 32.582 1.00 33.92 191 TRP A N 1
ATOM 1545 C CA . TRP A 1 191 ? -6.830 -0.762 32.962 1.00 35.42 191 TRP A CA 1
ATOM 1546 C C . TRP A 1 191 ? -7.963 0.231 32.812 1.00 35.78 191 TRP A C 1
ATOM 1547 O O . TRP A 1 191 ? -9.099 -0.125 32.577 1.00 37.74 191 TRP A O 1
ATOM 1558 N N . ARG A 1 192 ? -7.701 1.523 32.798 1.00 33.37 192 ARG A N 1
ATOM 1559 C CA . ARG A 1 192 ? -8.656 2.522 32.682 1.00 37.08 192 ARG A CA 1
ATOM 1560 C C . ARG A 1 192 ? -8.949 2.634 31.179 1.00 38.65 192 ARG A C 1
ATOM 1561 O O . ARG A 1 192 ? -8.151 2.233 30.360 1.00 39.32 192 ARG A O 1
ATOM 1569 N N . GLN A 1 193 ? -9.886 3.242 30.719 1.00 40.74 193 GLN A N 1
ATOM 1570 C CA . GLN A 1 193 ? -9.663 3.121 29.181 1.00 40.83 193 GLN A CA 1
ATOM 1571 C C . GLN A 1 193 ? -9.397 4.450 28.534 1.00 34.48 193 GLN A C 1
ATOM 1572 O O . GLN A 1 193 ? -9.632 4.677 27.393 1.00 35.90 193 GLN A O 1
ATOM 1578 N N . THR A 1 194 ? -8.625 5.243 29.321 1.00 31.44 194 THR A N 1
ATOM 1579 C CA . THR A 1 194 ? -8.361 6.580 28.900 1.00 30.42 194 THR A CA 1
ATOM 1580 C C . THR A 1 194 ? -6.921 6.912 29.376 1.00 25.71 194 THR A C 1
ATOM 1581 O O . THR A 1 194 ? -6.382 6.213 30.205 1.00 27.67 194 THR A O 1
ATOM 1585 N N . VAL A 1 195 ? -6.437 8.017 28.830 1.00 26.17 195 VAL A N 1
ATOM 1586 C CA . VAL A 1 195 ? -5.204 8.630 29.352 1.00 24.17 195 VAL A CA 1
ATOM 1587 C C . VAL A 1 195 ? -5.461 9.111 30.799 1.00 24.36 195 VAL A C 1
ATOM 1588 O O . VAL A 1 195 ? -6.701 9.352 31.167 1.00 25.70 195 VAL A O 1
ATOM 1592 N N . GLY A 1 196 ? -4.487 9.407 31.527 1.00 22.55 196 GLY A N 1
ATOM 1593 C CA . GLY A 1 196 ? -4.614 9.975 32.878 1.00 22.97 196 GLY A CA 1
ATOM 1594 C C . GLY A 1 196 ? -3.268 9.961 33.545 1.00 22.31 196 GLY A C 1
ATOM 1595 O O . GLY A 1 196 ? -2.331 9.309 33.048 1.00 20.79 196 GLY A O 1
ATOM 1596 N N . HIS A 1 197 ? -3.164 10.635 34.668 1.00 20.75 197 HIS A N 1
ATOM 1597 C CA . HIS A 1 197 ? -1.907 10.711 35.413 1.00 19.08 197 HIS A CA 1
ATOM 1598 C C . HIS A 1 197 ? -1.917 9.788 36.591 1.00 19.40 197 HIS A C 1
ATOM 1599 O O . HIS A 1 197 ? -2.950 9.740 37.341 1.00 20.61 197 HIS A O 1
ATOM 1606 N N . HIS A 1 198 ? -0.853 9.060 36.810 1.00 18.24 198 HIS A N 1
ATOM 1607 C CA . HIS A 1 198 ? -0.662 8.139 37.899 1.00 17.88 198 HIS A CA 1
ATOM 1608 C C . HIS A 1 198 ? -0.120 8.705 39.141 1.00 17.85 198 HIS A C 1
ATOM 1609 O O . HIS A 1 198 ? -0.142 8.017 40.187 1.00 17.69 198 HIS A O 1
ATOM 1616 N N . SER A 1 199 ? 0.464 9.925 39.129 1.00 16.94 199 SER A N 1
ATOM 1617 C CA . SER A 1 199 ? 1.041 10.523 40.278 1.00 17.08 199 SER A CA 1
ATOM 1618 C C . SER A 1 199 ? 0.636 11.952 40.496 1.00 18.42 199 SER A C 1
ATOM 1619 O O . SER A 1 199 ? 1.362 12.799 40.961 1.00 19.18 199 SER A O 1
ATOM 1622 N N . PRO A 1 200 ? -0.659 12.308 40.249 1.00 18.41 200 PRO A N 1
ATOM 1623 C CA . PRO A 1 200 ? -1.059 13.688 40.549 1.00 18.52 200 PRO A CA 1
ATOM 1624 C C . PRO A 1 200 ? -1.027 14.058 42.022 1.00 19.42 200 PRO A C 1
ATOM 1625 O O . PRO A 1 200 ? -1.275 13.162 42.856 1.00 19.40 200 PRO A O 1
ATOM 1629 N N . LEU A 1 201 ? -0.685 15.308 42.295 1.00 20.26 201 LEU A N 1
ATOM 1630 C CA . LEU A 1 201 ? -0.706 15.709 43.726 1.00 20.20 201 LEU A CA 1
ATOM 1631 C C . LEU A 1 201 ? -2.144 15.920 44.218 1.00 21.86 201 LEU A C 1
ATOM 1632 O O . LEU A 1 201 ? -2.478 15.510 45.318 1.00 23.13 201 LEU A O 1
ATOM 1637 N N . PHE A 1 202 ? -2.923 16.536 43.361 1.00 22.56 202 PHE A N 1
ATOM 1638 C CA . PHE A 1 202 ? -4.379 16.850 43.651 1.00 24.39 202 PHE A CA 1
ATOM 1639 C C . PHE A 1 202 ? -5.295 16.373 42.602 1.00 25.50 202 PHE A C 1
ATOM 1640 O O . PHE A 1 202 ? -4.792 15.946 41.565 1.00 27.35 202 PHE A O 1
ATOM 1648 N N . ARG A 1 203 ? -6.646 16.338 42.900 1.00 28.78 203 ARG A N 1
ATOM 1649 C CA . ARG A 1 203 ? -7.575 15.895 41.842 1.00 32.02 203 ARG A CA 1
ATOM 1650 C C . ARG A 1 203 ? -7.619 16.868 40.679 1.00 33.88 203 ARG A C 1
ATOM 1651 O O . ARG A 1 203 ? -7.394 18.062 40.852 1.00 35.34 203 ARG A O 1
ATOM 1659 N N . GLY A 1 204 ? -7.918 16.338 39.478 1.00 34.99 204 GLY A N 1
ATOM 1660 C CA . GLY A 1 204 ? -8.322 17.087 38.343 1.00 38.65 204 GLY A CA 1
ATOM 1661 C C . GLY A 1 204 ? -9.756 17.659 38.575 1.00 44.89 204 GLY A C 1
ATOM 1662 O O . GLY A 1 204 ? -10.654 17.103 39.269 1.00 45.85 204 GLY A O 1
ATOM 1663 N N . GLN A 1 205 ? -9.978 18.790 38.035 1.00 53.93 205 GLN A N 1
ATOM 1664 C CA . GLN A 1 205 ? -11.323 19.289 38.292 1.00 64.47 205 GLN A CA 1
ATOM 1665 C C . GLN A 1 205 ? -12.240 18.944 37.118 1.00 68.52 205 GLN A C 1
ATOM 1666 O O . GLN A 1 205 ? -13.459 18.919 37.278 1.00 67.99 205 GLN A O 1
ATOM 1672 N N . GLU A 1 206 ? -11.630 18.584 35.986 1.00 68.94 206 GLU A N 1
ATOM 1673 C CA . GLU A 1 206 ? -12.030 19.266 34.710 1.00 85.92 206 GLU A CA 1
ATOM 1674 C C . GLU A 1 206 ? -11.966 18.380 33.422 1.00 87.32 206 GLU A C 1
ATOM 1675 O O . GLU A 1 206 ? -10.844 18.140 32.916 1.00 83.33 206 GLU A O 1
ATOM 1681 N N . ASP A 1 207 ? -13.138 17.842 32.956 1.00 91.97 207 ASP A N 1
ATOM 1682 C CA . ASP A 1 207 ? -14.377 17.583 33.846 1.00 90.61 207 ASP A CA 1
ATOM 1683 C C . ASP A 1 207 ? -14.566 16.057 34.325 1.00 91.10 207 ASP A C 1
ATOM 1684 O O . ASP A 1 207 ? -15.694 15.545 34.580 1.00 87.95 207 ASP A O 1
ATOM 1689 N N . ALA A 1 208 ? -13.462 15.382 34.609 1.00 81.61 208 ALA A N 1
ATOM 1690 C CA . ALA A 1 208 ? -13.637 14.016 35.068 1.00 84.10 208 ALA A CA 1
ATOM 1691 C C . ALA A 1 208 ? -12.430 13.406 35.749 1.00 90.63 208 ALA A C 1
ATOM 1692 O O . ALA A 1 208 ? -11.459 13.019 35.053 1.00 85.13 208 ALA A O 1
ATOM 1694 N N . SER A 1 209 ? -12.527 13.291 37.097 1.00 89.10 209 SER A N 1
ATOM 1695 C CA . SER A 1 209 ? -11.461 12.764 37.999 1.00 86.63 209 SER A CA 1
ATOM 1696 C C . SER A 1 209 ? -11.989 12.479 39.442 1.00 87.42 209 SER A C 1
ATOM 1697 O O . SER A 1 209 ? -12.452 13.409 40.104 1.00 86.17 209 SER A O 1
ATOM 1700 N N . SER A 1 210 ? -11.907 11.210 39.902 1.00 77.19 210 SER A N 1
ATOM 1701 C CA . SER A 1 210 ? -12.372 10.712 41.234 1.00 67.54 210 SER A CA 1
ATOM 1702 C C . SER A 1 210 ? -11.505 11.173 42.374 1.00 56.26 210 SER A C 1
ATOM 1703 O O . SER A 1 210 ? -10.329 11.032 42.264 1.00 55.19 210 SER A O 1
ATOM 1706 N N . ARG A 1 211 ? -12.093 11.579 43.495 1.00 36.72 212 ARG A N 1
ATOM 1707 C CA . ARG A 1 211 ? -11.380 12.236 44.575 1.00 36.23 212 ARG A CA 1
ATOM 1708 C C . ARG A 1 211 ? -10.341 11.533 45.420 1.00 33.31 212 ARG A C 1
ATOM 1709 O O . ARG A 1 211 ? -9.630 12.171 46.104 1.00 32.24 212 ARG A O 1
ATOM 1717 N N . PHE A 1 212 ? -10.238 10.241 45.269 1.00 30.26 213 PHE A N 1
ATOM 1718 C CA . PHE A 1 212 ? -9.246 9.499 46.049 1.00 28.81 213 PHE A CA 1
ATOM 1719 C C . PHE A 1 212 ? -7.933 9.327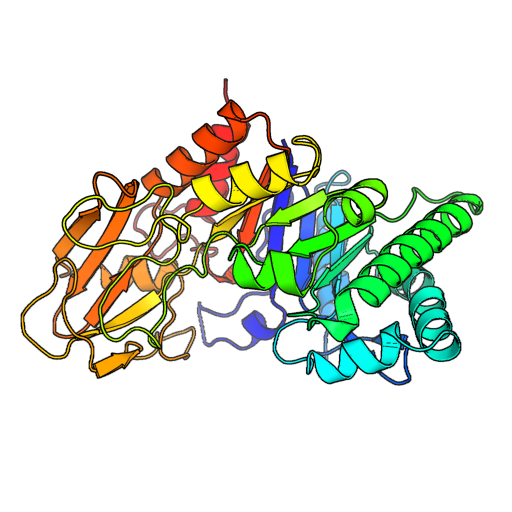 45.303 1.00 27.48 213 PHE A C 1
ATOM 1720 O O . PHE A 1 212 ? -6.978 8.998 45.965 1.00 27.02 213 PHE A O 1
ATOM 1728 N N . SER A 1 213 ? -7.907 9.476 43.979 1.00 26.55 214 SER A N 1
ATOM 1729 C CA . SER A 1 213 ? -6.806 8.929 43.187 1.00 25.05 214 SER A CA 1
ATOM 1730 C C . SER A 1 213 ? -5.746 10.026 42.992 1.00 22.97 214 SER A C 1
ATOM 1731 O O . SER A 1 213 ? -5.391 10.375 41.914 1.00 22.81 214 SER A O 1
ATOM 1734 N N . ASN A 1 214 ? -5.199 10.494 44.152 1.00 21.78 215 ASN A N 1
ATOM 1735 C CA . ASN A 1 214 ? -4.172 11.548 44.136 1.00 21.36 215 ASN A CA 1
ATOM 1736 C C . ASN A 1 214 ? -3.380 11.486 45.373 1.00 21.52 215 ASN A C 1
ATOM 1737 O O . ASN A 1 214 ? -3.851 11.018 46.418 1.00 21.45 215 ASN A O 1
ATOM 1742 N N . ALA A 1 215 ? -2.161 12.073 45.396 1.00 19.36 216 ALA A N 1
ATOM 1743 C CA . ALA A 1 215 ? -1.329 11.953 46.530 1.00 19.72 216 ALA A CA 1
ATOM 1744 C C . ALA A 1 215 ? -1.737 12.655 47.748 1.00 21.17 216 ALA A C 1
ATOM 1745 O O . ALA A 1 215 ? -1.534 12.140 48.867 1.00 20.55 216 ALA A O 1
ATOM 1747 N N . ASP A 1 216 ? -2.350 13.836 47.598 1.00 20.77 217 ASP A N 1
ATOM 1748 C CA . ASP A 1 216 ? -2.847 14.534 48.740 1.00 21.57 217 ASP A CA 1
ATOM 1749 C C . ASP A 1 216 ? -3.937 13.716 49.431 1.00 22.91 217 ASP A C 1
ATOM 1750 O O . ASP A 1 216 ? -3.904 13.660 50.692 1.00 23.09 217 ASP A O 1
ATOM 1755 N N . TYR A 1 217 ? -4.850 13.107 48.686 1.00 22.82 218 TYR A N 1
ATOM 1756 C CA . TYR A 1 217 ? -5.906 12.320 49.387 1.00 23.01 218 TYR A CA 1
ATOM 1757 C C . TYR A 1 217 ? -5.178 11.233 50.198 1.00 22.43 218 TYR A C 1
ATOM 1758 O O . TYR A 1 217 ? -5.469 10.991 51.380 1.00 23.26 218 TYR A O 1
ATOM 1767 N N . ALA A 1 218 ? -4.263 10.484 49.587 1.00 20.66 219 ALA A N 1
ATOM 1768 C CA . ALA A 1 218 ? -3.629 9.362 50.272 1.00 19.38 219 ALA A CA 1
ATOM 1769 C C . ALA A 1 218 ? -2.827 9.742 51.483 1.00 19.04 219 ALA A C 1
ATOM 1770 O O . ALA A 1 218 ? -2.881 9.136 52.519 1.00 19.92 219 ALA A O 1
ATOM 1772 N N . VAL A 1 219 ? -2.099 10.877 51.395 1.00 19.89 220 VAL A N 1
ATOM 1773 C CA . VAL A 1 219 ? -1.368 11.402 52.556 1.00 20.80 220 VAL A CA 1
ATOM 1774 C C . VAL A 1 219 ? -2.300 11.736 53.641 1.00 22.20 220 VAL A C 1
ATOM 1775 O O . VAL A 1 219 ? -2.102 11.394 54.822 1.00 22.33 220 VAL A O 1
ATOM 1779 N N . SER A 1 220 ? -3.309 12.547 53.351 1.00 22.16 221 SER A N 1
ATOM 1780 C CA . SER A 1 220 ? -4.313 12.941 54.360 1.00 23.37 221 SER A CA 1
ATOM 1781 C C . SER A 1 220 ? -4.987 11.701 54.984 1.00 23.87 221 SER A C 1
ATOM 1782 O O . SER A 1 220 ? -5.229 11.704 56.213 1.00 25.77 221 SER A O 1
ATOM 1785 N N . TYR A 1 221 ? -5.297 10.676 54.145 1.00 23.18 222 TYR A N 1
ATOM 1786 C CA . TYR A 1 221 ? -5.926 9.528 54.688 1.00 23.47 222 TYR A CA 1
ATOM 1787 C C . TYR A 1 221 ? -5.068 8.790 55.585 1.00 22.70 222 TYR A C 1
ATOM 1788 O O . TYR A 1 221 ? -5.499 8.304 56.673 1.00 24.46 222 TYR A O 1
ATOM 1797 N N . MET A 1 222 ? -3.799 8.564 55.237 1.00 20.53 223 MET A N 1
ATOM 1798 C CA . MET A 1 222 ? -2.850 7.910 56.140 1.00 21.25 223 MET A CA 1
ATOM 1799 C C . MET A 1 222 ? -2.647 8.600 57.487 1.00 23.31 223 MET A C 1
ATOM 1800 O O . MET A 1 222 ? -2.665 7.981 58.525 1.00 23.11 223 MET A O 1
ATOM 1805 N N . LEU A 1 223 ? -2.566 9.949 57.389 1.00 22.81 224 LEU A N 1
ATOM 1806 C CA . LEU A 1 223 ? -2.472 10.660 58.636 1.00 24.29 224 LEU A CA 1
ATOM 1807 C C . LEU A 1 223 ? -3.712 10.494 59.442 1.00 24.71 224 LEU A C 1
ATOM 1808 O O . LEU A 1 223 ? -3.647 10.368 60.685 1.00 26.86 224 LEU A O 1
ATOM 1813 N N . ARG A 1 224 ? -4.902 10.565 58.842 1.00 25.23 225 ARG A N 1
ATOM 1814 C CA . ARG A 1 224 ? -6.207 10.376 59.552 1.00 28.21 225 ARG A CA 1
ATOM 1815 C C . ARG A 1 224 ? -6.420 8.984 60.148 1.00 27.94 225 ARG A C 1
ATOM 1816 O O . ARG A 1 224 ? -7.058 8.845 61.225 1.00 29.62 225 ARG A O 1
ATOM 1824 N N . LEU A 1 225 ? -5.793 8.022 59.504 1.00 26.19 226 LEU A N 1
ATOM 1825 C CA . LEU A 1 225 ? -5.838 6.639 60.027 1.00 26.75 226 LEU A CA 1
ATOM 1826 C C . LEU A 1 225 ? -4.840 6.476 61.115 1.00 29.36 226 LEU A C 1
ATOM 1827 O O . LEU A 1 225 ? -4.824 5.367 61.730 1.00 32.56 226 LEU A O 1
ATOM 1832 N N . GLY A 1 226 ? -3.951 7.399 61.465 1.00 28.95 227 GLY A N 1
ATOM 1833 C CA . GLY A 1 226 ? -2.967 7.240 62.530 1.00 28.67 227 GLY A CA 1
ATOM 1834 C C . GLY A 1 226 ? -1.621 7.094 62.285 1.00 28.02 227 GLY A C 1
ATOM 1835 O O . GLY A 1 226 ? -0.818 6.807 63.192 1.00 30.62 227 GLY A O 1
ATOM 1836 N N . ALA A 1 227 ? -1.178 7.191 61.005 1.00 25.19 228 ALA A N 1
ATOM 1837 C CA . ALA A 1 227 ? 0.182 7.165 60.697 1.00 23.00 228 ALA A CA 1
ATOM 1838 C C . ALA A 1 227 ? 0.870 8.535 61.077 1.00 26.54 228 ALA A C 1
ATOM 1839 O O . ALA A 1 227 ? 0.345 9.500 60.640 1.00 26.51 228 ALA A O 1
ATOM 1841 N N . PRO A 1 228 ? 1.750 8.548 62.036 1.00 24.84 229 PRO A N 1
ATOM 1842 C CA . PRO A 1 228 ? 2.315 9.887 62.441 1.00 25.73 229 PRO A CA 1
ATOM 1843 C C . PRO A 1 228 ? 3.075 10.439 61.250 1.00 22.54 229 PRO A C 1
ATOM 1844 O O . PRO A 1 228 ? 3.716 9.783 60.474 1.00 22.41 229 PRO A O 1
ATOM 1848 N N . ALA A 1 229 ? 2.956 11.795 61.128 1.00 23.27 230 ALA A N 1
ATOM 1849 C CA . ALA A 1 229 ? 3.651 12.453 60.034 1.00 23.37 230 ALA A CA 1
ATOM 1850 C C . ALA A 1 229 ? 5.129 12.147 60.074 1.00 21.55 230 ALA A C 1
ATOM 1851 O O . ALA A 1 229 ? 5.722 11.987 59.007 1.00 22.10 230 ALA A O 1
ATOM 1853 N N . ASN A 1 230 ? 5.669 12.037 61.293 1.00 22.44 231 ASN A N 1
ATOM 1854 C CA . ASN A 1 230 ? 7.130 11.740 61.366 1.00 23.05 231 ASN A CA 1
ATOM 1855 C C . ASN A 1 230 ? 7.627 10.326 61.036 1.00 21.60 231 ASN A C 1
ATOM 1856 O O . ASN A 1 230 ? 8.778 10.060 61.027 1.00 23.94 231 ASN A O 1
ATOM 1861 N N . LYS A 1 231 ? 6.661 9.516 60.601 1.00 20.98 232 LYS A N 1
ATOM 1862 C CA . LYS A 1 231 ? 6.915 8.215 60.041 1.00 21.95 232 LYS A CA 1
ATOM 1863 C C . LYS A 1 231 ? 6.493 8.105 58.611 1.00 21.10 232 LYS A C 1
ATOM 1864 O O . LYS A 1 231 ? 6.678 7.002 58.043 1.00 21.70 232 LYS A O 1
ATOM 1870 N N . LEU A 1 232 ? 5.797 9.051 58.019 1.00 19.85 233 LEU A N 1
ATOM 1871 C CA . LEU A 1 232 ? 5.250 8.925 56.700 1.00 19.22 233 LEU A CA 1
ATOM 1872 C C . LEU A 1 232 ? 6.181 9.510 55.686 1.00 18.86 233 LEU A C 1
ATOM 1873 O O . LEU A 1 232 ? 6.518 10.711 55.772 1.00 19.14 233 LEU A O 1
ATOM 1878 N N . VAL A 1 233 ? 6.558 8.745 54.659 1.00 16.77 234 VAL A N 1
ATOM 1879 C CA . VAL A 1 233 ? 7.449 9.158 53.594 1.00 16.95 234 VAL A CA 1
ATOM 1880 C C . VAL A 1 233 ? 6.658 9.094 52.333 1.00 17.60 234 VAL A C 1
ATOM 1881 O O . VAL A 1 233 ? 6.040 8.097 51.979 1.00 17.67 234 VAL A O 1
ATOM 1885 N N . MET A 1 234 ? 6.622 10.212 51.562 1.00 16.06 235 MET A N 1
ATOM 1886 C CA . MET A 1 234 ? 5.807 10.248 50.325 1.00 16.53 235 MET A CA 1
ATOM 1887 C C . MET A 1 234 ? 6.580 9.785 49.095 1.00 16.13 235 MET A C 1
ATOM 1888 O O . MET A 1 234 ? 7.668 10.331 48.822 1.00 15.75 235 MET A O 1
ATOM 1893 N N . GLY A 1 235 ? 6.042 8.858 48.408 1.00 16.10 236 GLY A N 1
ATOM 1894 C CA . GLY A 1 235 ? 6.666 8.316 47.185 1.00 15.36 236 GLY A CA 1
ATOM 1895 C C . GLY A 1 235 ? 6.536 9.261 46.020 1.00 16.11 236 GLY A C 1
ATOM 1896 O O . GLY A 1 235 ? 5.479 9.831 45.726 1.00 16.76 236 GLY A O 1
ATOM 1897 N N . ILE A 1 236 ? 7.647 9.324 45.336 1.00 14.42 237 ILE A N 1
ATOM 1898 C CA . ILE A 1 236 ? 7.776 10.174 44.091 1.00 15.87 237 ILE A CA 1
ATOM 1899 C C . ILE A 1 236 ? 8.456 9.301 43.053 1.00 14.97 237 ILE A C 1
ATOM 1900 O O . ILE A 1 236 ? 9.515 8.700 43.322 1.00 15.13 237 ILE A O 1
ATOM 1905 N N . PRO A 1 237 ? 7.830 9.128 41.897 1.00 14.96 238 PRO A N 1
ATOM 1906 C CA . PRO A 1 237 ? 8.395 8.291 40.853 1.00 14.48 238 PRO A CA 1
ATOM 1907 C C . PRO A 1 237 ? 9.386 9.021 39.989 1.00 15.77 238 PRO A C 1
ATOM 1908 O O . PRO A 1 237 ? 9.228 10.196 39.731 1.00 16.58 238 PRO A O 1
ATOM 1912 N N . THR A 1 238 ? 10.363 8.228 39.509 1.00 14.13 239 THR A N 1
ATOM 1913 C CA . THR A 1 238 ? 11.246 8.752 38.425 1.00 14.70 239 THR A CA 1
ATOM 1914 C C . THR A 1 238 ? 10.862 8.193 37.107 1.00 16.31 239 THR A C 1
ATOM 1915 O O . THR A 1 238 ? 11.166 8.836 36.002 1.00 20.35 239 THR A O 1
ATOM 1919 N N . PHE A 1 239 ? 10.066 7.204 36.979 1.00 14.74 240 PHE A N 1
ATOM 1920 C CA . PHE A 1 239 ? 9.484 6.650 35.777 1.00 15.35 240 PHE A CA 1
ATOM 1921 C C . PHE A 1 239 ? 8.212 7.419 35.383 1.00 15.20 240 PHE A C 1
ATOM 1922 O O . PHE A 1 239 ? 7.729 8.162 36.238 1.00 15.95 240 PHE A O 1
ATOM 1930 N N . GLY A 1 240 ? 7.814 7.207 34.177 1.00 15.27 241 GLY A N 1
ATOM 1931 C CA . GLY A 1 240 ? 6.487 7.621 33.740 1.00 16.10 241 GLY A CA 1
ATOM 1932 C C . GLY A 1 240 ? 5.775 6.475 33.139 1.00 16.27 241 GLY A C 1
ATOM 1933 O O . GLY A 1 240 ? 6.279 5.370 32.967 1.00 16.14 241 GLY A O 1
ATOM 1934 N N . LYS A 1 241 ? 4.452 6.707 32.890 1.00 15.91 242 LYS A N 1
ATOM 1935 C CA . LYS A 1 241 ? 3.612 5.733 32.313 1.00 17.23 242 LYS A CA 1
ATOM 1936 C C . LYS A 1 241 ? 3.194 6.132 30.943 1.00 18.16 242 LYS A C 1
ATOM 1937 O O . LYS A 1 241 ? 2.828 7.288 30.700 1.00 18.65 242 LYS A O 1
ATOM 1943 N N . SER A 1 242 ? 3.202 5.183 29.992 1.00 17.70 243 SER A N 1
ATOM 1944 C CA . SER A 1 242 ? 2.881 5.399 28.632 1.00 18.64 243 SER A CA 1
ATOM 1945 C C . SER A 1 242 ? 1.600 4.705 28.119 1.00 19.64 243 SER A C 1
ATOM 1946 O O . SER A 1 242 ? 1.311 3.646 28.681 1.00 19.66 243 SER A O 1
ATOM 1949 N N . TYR A 1 243 ? 0.976 5.281 27.186 1.00 19.69 244 TYR A N 1
ATOM 1950 C CA . TYR A 1 243 ? -0.241 4.776 26.590 1.00 21.14 244 TYR A CA 1
ATOM 1951 C C . TYR A 1 243 ? -0.208 4.864 25.134 1.00 22.97 244 TYR A C 1
ATOM 1952 O O . TYR A 1 243 ? 0.290 5.873 24.574 1.00 23.44 244 TYR A O 1
ATOM 1961 N N . THR A 1 244 ? -0.913 3.970 24.429 1.00 23.60 245 THR A N 1
ATOM 1962 C CA . THR A 1 244 ? -1.124 4.107 23.048 1.00 25.66 245 THR A CA 1
ATOM 1963 C C . THR A 1 244 ? -2.553 4.763 22.830 1.00 26.83 245 THR A C 1
ATOM 1964 O O . THR A 1 244 ? -3.565 4.138 23.267 1.00 29.11 245 THR A O 1
ATOM 1968 N N . LEU A 1 245 ? -2.601 5.849 22.167 1.00 27.25 246 LEU A N 1
ATOM 1969 C CA . LEU A 1 245 ? -3.809 6.527 21.860 1.00 28.16 246 LEU A CA 1
ATOM 1970 C C . LEU A 1 245 ? -4.664 5.734 20.895 1.00 30.97 246 LEU A C 1
ATOM 1971 O O . LEU A 1 245 ? -4.199 5.234 19.889 1.00 33.19 246 LEU A O 1
ATOM 1976 N N . ALA A 1 246 ? -6.001 5.765 21.138 1.00 32.65 247 ALA A N 1
ATOM 1977 C CA . ALA A 1 246 ? -6.962 5.267 20.197 1.00 35.45 247 ALA A CA 1
ATOM 1978 C C . ALA A 1 246 ? -7.525 6.255 19.219 1.00 36.33 247 ALA A C 1
ATOM 1979 O O . ALA A 1 246 ? -8.297 5.883 18.314 1.00 40.55 247 ALA A O 1
ATOM 1981 N N . SER A 1 247 ? -7.237 7.522 19.299 1.00 36.17 248 SER A N 1
ATOM 1982 C CA . SER A 1 247 ? -7.716 8.588 18.441 1.00 39.67 248 SER A CA 1
ATOM 1983 C C . SER A 1 247 ? -6.735 9.709 18.406 1.00 37.99 248 SER A C 1
ATOM 1984 O O . SER A 1 247 ? -5.708 9.632 19.065 1.00 36.87 248 SER A O 1
ATOM 1987 N N . SER A 1 248 ? -7.043 10.748 17.644 1.00 41.08 249 SER A N 1
ATOM 1988 C CA . SER A 1 248 ? -6.237 11.934 17.707 1.00 42.13 249 SER A CA 1
ATOM 1989 C C . SER A 1 248 ? -6.344 12.739 19.001 1.00 40.26 249 SER A C 1
ATOM 1990 O O . SER A 1 248 ? -5.503 13.634 19.186 1.00 43.71 249 SER A O 1
ATOM 1993 N N . LYS A 1 249 ? -7.355 12.478 19.857 1.00 40.44 250 LYS A N 1
ATOM 1994 C CA . LYS A 1 249 ? -7.526 13.259 21.058 1.00 39.79 250 LYS A CA 1
ATOM 1995 C C . LYS A 1 249 ? -6.312 12.911 22.015 1.00 36.36 250 LYS A C 1
ATOM 1996 O O . LYS A 1 249 ? -5.974 11.720 22.211 1.00 35.86 250 LYS A O 1
ATOM 2002 N N . THR A 1 250 ? -5.839 13.949 22.670 1.00 34.90 251 THR A N 1
ATOM 2003 C CA . THR A 1 250 ? -4.750 13.812 23.677 1.00 35.07 251 THR A CA 1
ATOM 2004 C C . THR A 1 250 ? -5.095 14.480 25.005 1.00 35.37 251 THR A C 1
ATOM 2005 O O . THR A 1 250 ? -4.299 14.490 25.934 1.00 34.50 251 THR A O 1
ATOM 2009 N N . ASP A 1 251 ? -6.297 15.065 25.181 1.00 39.42 252 ASP A N 1
ATOM 2010 C CA . ASP A 1 251 ? -6.522 15.704 26.454 1.00 42.35 252 ASP A CA 1
ATOM 2011 C C . ASP A 1 251 ? -7.255 14.832 27.372 1.00 42.27 252 ASP A C 1
ATOM 2012 O O . ASP A 1 251 ? -7.349 13.591 27.205 1.00 39.59 252 ASP A O 1
ATOM 2017 N N . VAL A 1 252 ? -7.713 15.454 28.441 1.00 47.10 253 VAL A N 1
ATOM 2018 C CA . VAL A 1 252 ? -8.514 14.755 29.399 1.00 46.61 253 VAL A CA 1
ATOM 2019 C C . VAL A 1 252 ? -9.571 13.829 28.823 1.00 43.10 253 VAL A C 1
ATOM 2020 O O . VAL A 1 252 ? -10.281 14.159 27.942 1.00 49.56 253 VAL A O 1
ATOM 2024 N N . GLY A 1 253 ? -9.621 12.634 29.423 1.00 41.99 254 GLY A N 1
ATOM 2025 C CA . GLY A 1 253 ? -10.434 11.498 28.981 1.00 42.74 254 GLY A CA 1
ATOM 2026 C C . GLY A 1 253 ? -10.159 10.946 27.594 1.00 39.97 254 GLY A C 1
ATOM 2027 O O . GLY A 1 253 ? -10.975 10.265 27.060 1.00 41.56 254 GLY A O 1
ATOM 2028 N N . ALA A 1 254 ? -8.998 11.278 26.980 1.00 35.98 255 ALA A N 1
ATOM 2029 C CA . ALA A 1 254 ? -8.702 10.759 25.608 1.00 33.80 255 ALA A CA 1
ATOM 2030 C C . ALA A 1 254 ? -8.677 9.193 25.683 1.00 32.56 255 ALA A C 1
ATOM 2031 O O . ALA A 1 254 ? -8.027 8.603 26.568 1.00 31.63 255 ALA A O 1
ATOM 2033 N N . PRO A 1 255 ? -9.296 8.503 24.696 1.00 31.67 256 PRO A N 1
ATOM 2034 C CA . PRO A 1 255 ? -9.300 7.057 24.737 1.00 31.56 256 PRO A CA 1
ATOM 2035 C C . PRO A 1 255 ? -7.855 6.502 24.350 1.00 31.72 256 PRO A C 1
ATOM 2036 O O . PRO A 1 255 ? -7.188 7.134 23.552 1.00 32.73 256 PRO A O 1
ATOM 2040 N N . ILE A 1 256 ? -7.620 5.331 24.872 1.00 32.21 257 ILE A N 1
ATOM 2041 C CA . ILE A 1 256 ? -6.370 4.571 24.693 1.00 31.65 257 ILE A C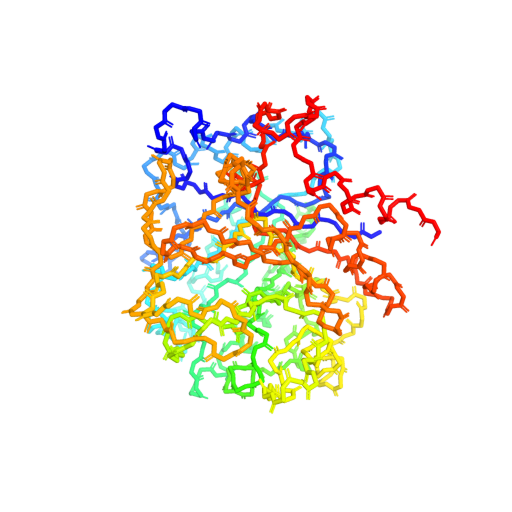A 1
ATOM 2042 C C . ILE A 1 256 ? -6.699 3.180 24.250 1.00 35.02 257 ILE A C 1
ATOM 2043 O O . ILE A 1 256 ? -7.871 2.648 24.509 1.00 35.24 257 ILE A O 1
ATOM 2048 N N . SER A 1 257 ? -5.870 2.602 23.437 1.00 33.41 258 SER A N 1
ATOM 2049 C CA . SER A 1 257 ? -6.004 1.217 23.052 1.00 34.45 258 SER A CA 1
ATOM 2050 C C . SER A 1 257 ? -5.226 0.247 23.947 1.00 33.82 258 SER A C 1
ATOM 2051 O O . SER A 1 257 ? -5.381 -0.931 23.817 1.00 37.33 258 SER A O 1
ATOM 2054 N N . GLY A 1 258 ? -4.262 0.684 24.766 1.00 31.03 259 GLY A N 1
ATOM 2055 C CA . GLY A 1 258 ? -3.491 -0.087 25.615 1.00 29.61 259 GLY A CA 1
ATOM 2056 C C . GLY A 1 258 ? -2.233 0.711 26.086 1.00 26.60 259 GLY A C 1
ATOM 2057 O O . GLY A 1 258 ? -2.227 1.915 25.919 1.00 26.53 259 GLY A O 1
ATOM 2058 N N . PRO A 1 259 ? -1.354 0.042 26.718 1.00 24.95 260 PRO A N 1
ATOM 2059 C CA . PRO A 1 259 ? -0.080 0.632 27.174 1.00 22.50 260 PRO A CA 1
ATOM 2060 C C . PRO A 1 259 ? 0.658 1.110 25.898 1.00 22.31 260 PRO A C 1
ATOM 2061 O O . PRO A 1 259 ? 0.505 0.743 24.817 1.00 25.41 260 PRO A O 1
ATOM 2065 N N . GLY A 1 260 ? 1.544 2.020 26.282 1.00 20.95 261 GLY A N 1
ATOM 2066 C CA . GLY A 1 260 ? 2.533 2.540 25.205 1.00 21.93 261 GLY A CA 1
ATOM 2067 C C . GLY A 1 260 ? 3.591 1.463 24.851 1.00 21.84 261 GLY A C 1
ATOM 2068 O O . GLY A 1 260 ? 3.843 0.556 25.562 1.00 23.73 261 GLY A O 1
ATOM 2069 N N . ILE A 1 261 ? 4.232 1.783 23.751 1.00 22.40 262 ILE A N 1
ATOM 2070 C CA . ILE A 1 261 ? 5.296 0.903 23.218 1.00 23.23 262 ILE A CA 1
ATOM 2071 C C . ILE A 1 261 ? 6.443 0.973 24.213 1.00 22.09 262 ILE A C 1
ATOM 2072 O O . ILE A 1 261 ? 6.711 1.902 24.896 1.00 21.96 262 ILE A O 1
ATOM 2077 N N . PRO A 1 262 ? 7.186 -0.181 24.314 1.00 23.20 263 PRO A N 1
ATOM 2078 C CA . PRO A 1 262 ? 8.252 -0.237 25.269 1.00 23.05 263 PRO A CA 1
ATOM 2079 C C . PRO A 1 262 ? 9.333 0.824 24.958 1.00 22.16 263 PRO A C 1
ATOM 2080 O O . PRO A 1 262 ? 9.572 1.101 23.792 1.00 23.69 263 PRO A O 1
ATOM 2084 N N . GLY A 1 263 ? 10.004 1.127 26.026 1.00 20.93 264 GLY A N 1
ATOM 2085 C CA . GLY A 1 263 ? 11.249 1.971 25.926 1.00 22.35 264 GLY A CA 1
ATOM 2086 C C . GLY A 1 263 ? 12.398 1.131 25.384 1.00 23.57 264 GLY A C 1
ATOM 2087 O O . GLY A 1 263 ? 12.449 -0.085 25.574 1.00 24.75 264 GLY A O 1
ATOM 2088 N N . GLN A 1 264 ? 13.286 1.806 24.674 1.00 23.92 265 GLN A N 1
ATOM 2089 C CA . GLN A 1 264 ? 14.458 1.164 24.159 1.00 26.02 265 GLN A CA 1
ATOM 2090 C C . GLN A 1 264 ? 15.303 0.442 25.177 1.00 25.21 265 GLN A C 1
ATOM 2091 O O . GLN A 1 264 ? 15.953 -0.595 24.797 1.00 27.10 265 GLN A O 1
ATOM 2097 N N . PHE A 1 265 ? 15.441 0.975 26.333 1.00 22.46 266 PHE A N 1
ATOM 2098 C CA . PHE A 1 265 ? 16.221 0.364 27.387 1.00 22.93 266 PHE A CA 1
ATOM 2099 C C . PHE A 1 265 ? 15.497 -0.425 28.398 1.00 23.72 266 PHE A C 1
ATOM 2100 O O . PHE A 1 265 ? 15.942 -1.465 28.889 1.00 25.95 266 PHE A O 1
ATOM 2108 N N . THR A 1 266 ? 14.336 0.083 28.873 1.00 21.08 267 THR A N 1
ATOM 2109 C CA . THR A 1 266 ? 13.584 -0.609 29.931 1.00 20.07 267 THR A CA 1
ATOM 2110 C C . THR A 1 266 ? 12.748 -1.761 29.350 1.00 21.56 267 THR A C 1
ATOM 2111 O O . THR A 1 266 ? 12.418 -2.677 30.152 1.00 24.66 267 THR A O 1
ATOM 2115 N N . LYS A 1 267 ? 12.361 -1.728 28.150 1.00 22.19 268 LYS A N 1
ATOM 2116 C CA . LYS A 1 267 ? 11.751 -2.820 27.465 1.00 23.92 268 LYS A CA 1
ATOM 2117 C C . LYS A 1 267 ? 10.515 -3.416 28.142 1.00 25.48 268 LYS A C 1
ATOM 2118 O O . LYS A 1 267 ? 10.302 -4.648 28.144 1.00 29.55 268 LYS A O 1
ATOM 2124 N N . GLU A 1 268 ? 9.642 -2.532 28.626 1.00 24.38 269 GLU A N 1
ATOM 2125 C CA . GLU A 1 268 ? 8.359 -2.953 29.265 1.00 25.54 269 GLU A CA 1
ATOM 2126 C C . GLU A 1 268 ? 7.280 -2.046 28.746 1.00 24.19 269 GLU A C 1
ATOM 2127 O O . GLU A 1 268 ? 7.278 -0.851 29.061 1.00 24.89 269 GLU A O 1
ATOM 2133 N N . LYS A 1 269 ? 6.272 -2.608 28.147 1.00 25.62 270 LYS A N 1
ATOM 2134 C CA . LYS A 1 269 ? 5.154 -1.846 27.654 1.00 23.94 270 LYS A CA 1
ATOM 2135 C C . LYS A 1 269 ? 4.541 -1.077 28.851 1.00 22.02 270 LYS A C 1
ATOM 2136 O O . LYS A 1 269 ? 4.440 -1.580 29.953 1.00 23.62 270 LYS A O 1
ATOM 2142 N N . GLY A 1 270 ? 4.195 0.167 28.581 1.00 21.27 271 GLY A N 1
ATOM 2143 C CA . GLY A 1 270 ? 3.549 0.961 29.612 1.00 20.50 271 GLY A CA 1
ATOM 2144 C C . GLY A 1 270 ? 4.352 1.767 30.519 1.00 18.47 271 GLY A C 1
ATOM 2145 O O . GLY A 1 270 ? 3.814 2.570 31.350 1.00 18.71 271 GLY A O 1
ATOM 2146 N N . ILE A 1 271 ? 5.666 1.605 30.592 1.00 17.65 272 ILE A N 1
ATOM 2147 C CA . ILE A 1 271 ? 6.491 2.325 31.468 1.00 18.05 272 ILE A CA 1
ATOM 2148 C C . ILE A 1 271 ? 7.767 2.799 30.724 1.00 17.27 272 ILE A C 1
ATOM 2149 O O . ILE A 1 271 ? 8.194 2.187 29.802 1.00 18.09 272 ILE A O 1
ATOM 2157 N N . LEU A 1 272 ? 8.187 3.962 31.140 1.00 17.10 273 LEU A N 1
ATOM 2158 C CA . LEU A 1 272 ? 9.480 4.570 30.643 1.00 16.98 273 LEU A CA 1
ATOM 2159 C C . LEU A 1 272 ? 10.241 5.104 31.775 1.00 17.06 273 LEU A C 1
ATOM 2160 O O . LEU A 1 272 ? 9.741 5.718 32.675 1.00 17.30 273 LEU A O 1
ATOM 2165 N N . ALA A 1 273 ? 11.577 4.927 31.736 1.00 16.14 274 ALA A N 1
ATOM 2166 C CA . ALA A 1 273 ? 12.447 5.642 32.641 1.00 16.46 274 ALA A CA 1
ATOM 2167 C C . ALA A 1 273 ? 12.539 7.146 32.297 1.00 16.21 274 ALA A C 1
ATOM 2168 O O . ALA A 1 273 ? 12.313 7.527 31.174 1.00 16.94 274 ALA A O 1
ATOM 2170 N N . TYR A 1 274 ? 12.946 7.921 33.278 1.00 17.69 275 TYR A N 1
ATOM 2171 C CA . TYR A 1 274 ? 13.026 9.363 33.024 1.00 17.30 275 TYR A CA 1
ATOM 2172 C C . TYR A 1 274 ? 14.020 9.603 31.940 1.00 19.00 275 TYR A C 1
ATOM 2173 O O . TYR A 1 274 ? 13.840 10.504 31.094 1.00 19.11 275 TYR A O 1
ATOM 2182 N N . TYR A 1 275 ? 15.179 8.899 31.827 1.00 17.99 276 TYR A N 1
ATOM 2183 C CA . TYR A 1 275 ? 16.071 9.120 30.757 1.00 19.76 276 TYR A CA 1
ATOM 2184 C C . TYR A 1 275 ? 15.480 8.865 29.401 1.00 20.95 276 TYR A C 1
ATOM 2185 O O . TYR A 1 275 ? 15.735 9.555 28.423 1.00 23.39 276 TYR A O 1
ATOM 2194 N N . GLU A 1 276 ? 14.591 7.860 29.304 1.00 18.16 277 GLU A N 1
ATOM 2195 C CA . GLU A 1 276 ? 13.843 7.636 28.098 1.00 19.88 277 GLU A CA 1
ATOM 2196 C C . GLU A 1 276 ? 12.839 8.735 27.817 1.00 19.56 277 GLU A C 1
ATOM 2197 O O . GLU A 1 276 ? 12.648 9.021 26.627 1.00 21.41 277 GLU A O 1
ATOM 2203 N N . ILE A 1 277 ? 12.208 9.245 28.854 1.00 18.64 278 ILE A N 1
ATOM 2204 C CA . ILE A 1 277 ? 11.248 10.333 28.676 1.00 19.04 278 ILE A CA 1
ATOM 2205 C C . ILE A 1 277 ? 11.970 11.593 28.165 1.00 20.86 278 ILE A C 1
ATOM 2206 O O . ILE A 1 277 ? 11.491 12.267 27.305 1.00 20.94 278 ILE A O 1
ATOM 2211 N N . CYS A 1 278 ? 13.132 11.850 28.768 1.00 20.09 279 CYS A N 1
ATOM 2212 C CA . CYS A 1 278 ? 13.863 13.055 28.237 1.00 21.88 279 CYS A CA 1
ATOM 2213 C C . CYS A 1 278 ? 14.107 12.906 26.787 1.00 22.98 279 CYS A C 1
ATOM 2214 O O . CYS A 1 278 ? 13.996 13.899 25.985 1.00 24.11 279 CYS A O 1
ATOM 2217 N N . ASP A 1 279 ? 14.477 11.708 26.247 1.00 22.42 280 ASP A N 1
ATOM 2218 C CA . ASP A 1 279 ? 14.634 11.546 24.885 1.00 25.32 280 ASP A CA 1
ATOM 2219 C C . ASP A 1 279 ? 13.313 11.701 24.081 1.00 24.04 280 ASP A C 1
ATOM 2220 O O . ASP A 1 279 ? 13.233 12.337 23.064 1.00 26.99 280 ASP A O 1
ATOM 2225 N N . PHE A 1 280 ? 12.237 11.124 24.616 1.00 22.07 281 PHE A N 1
ATOM 2226 C CA . PHE A 1 280 ? 10.899 11.182 24.033 1.00 22.94 281 PHE A CA 1
ATOM 2227 C C . PHE A 1 280 ? 10.476 12.608 23.865 1.00 23.15 281 PHE A C 1
ATOM 2228 O O . PHE A 1 280 ? 9.830 12.937 22.885 1.00 24.00 281 PHE A O 1
ATOM 2236 N N . LEU A 1 281 ? 10.847 13.504 24.772 1.00 22.08 282 LEU A N 1
ATOM 2237 C CA . LEU A 1 281 ? 10.340 14.844 24.618 1.00 23.66 282 LEU A CA 1
ATOM 2238 C C . LEU A 1 281 ? 10.858 15.582 23.391 1.00 25.56 282 LEU A C 1
ATOM 2239 O O . LEU A 1 281 ? 10.191 16.498 23.014 1.00 26.99 282 LEU A O 1
ATOM 2244 N N . HIS A 1 282 ? 11.914 15.107 22.747 1.00 26.93 283 HIS A N 1
ATOM 2245 C CA . HIS A 1 282 ? 12.328 15.739 21.508 1.00 30.02 283 HIS A CA 1
ATOM 2246 C C . HIS A 1 282 ? 11.237 15.471 20.496 1.00 30.47 283 HIS A C 1
ATOM 2247 O O . HIS A 1 282 ? 11.032 14.301 20.202 1.00 30.86 283 HIS A O 1
ATOM 2254 N N . GLY A 1 283 ? 10.578 16.519 19.960 1.00 30.18 284 GLY A N 1
ATOM 2255 C CA . GLY A 1 283 ? 9.502 16.380 18.958 1.00 31.51 284 GLY A CA 1
ATOM 2256 C C . GLY A 1 283 ? 8.162 16.151 19.584 1.00 30.14 284 GLY A C 1
ATOM 2257 O O . GLY A 1 283 ? 7.175 16.048 18.828 1.00 30.69 284 GLY A O 1
ATOM 2258 N N . ALA A 1 284 ? 8.088 16.172 20.917 1.00 28.29 285 ALA A N 1
ATOM 2259 C CA . ALA A 1 284 ? 6.805 15.969 21.602 1.00 27.93 285 ALA A CA 1
ATOM 2260 C C . ALA A 1 284 ? 6.090 17.264 21.928 1.00 30.28 285 ALA A C 1
ATOM 2261 O O . ALA A 1 284 ? 6.738 18.215 21.994 1.00 32.88 285 ALA A O 1
ATOM 2263 N N . THR A 1 285 ? 4.823 17.227 22.094 1.00 29.82 286 THR A N 1
ATOM 2264 C CA . THR A 1 285 ? 4.035 18.306 22.628 1.00 32.56 286 THR A CA 1
ATOM 2265 C C . THR A 1 285 ? 3.912 18.156 24.117 1.00 31.61 286 THR A C 1
ATOM 2266 O O . THR A 1 285 ? 3.602 17.022 24.600 1.00 30.18 286 THR A O 1
ATOM 2270 N N . THR A 1 286 ? 4.312 19.169 24.921 1.00 31.33 287 THR A N 1
ATOM 2271 C CA . THR A 1 286 ? 4.216 19.071 26.328 1.00 30.51 287 THR A CA 1
ATOM 2272 C C . THR A 1 286 ? 3.090 19.870 26.973 1.00 28.67 287 THR A C 1
ATOM 2273 O O . THR A 1 286 ? 2.664 20.930 26.412 1.00 30.67 287 THR A O 1
ATOM 2277 N N . HIS A 1 287 ? 2.505 19.358 27.996 1.00 26.95 288 HIS A N 1
ATOM 2278 C CA . HIS A 1 287 ? 1.424 19.920 28.698 1.00 28.29 288 HIS A CA 1
ATOM 2279 C C . HIS A 1 287 ? 1.498 19.740 30.172 1.00 28.04 288 HIS A C 1
ATOM 2280 O O . HIS A 1 287 ? 2.226 18.875 30.643 1.00 26.53 288 HIS A O 1
ATOM 2287 N N . ARG A 1 288 ? 0.821 20.548 30.931 1.00 28.69 289 ARG A N 1
ATOM 2288 C CA . ARG A 1 288 ? 0.751 20.272 32.367 1.00 29.44 289 ARG A CA 1
ATOM 2289 C C . ARG A 1 288 ? -0.669 20.185 32.720 1.00 30.91 289 ARG A C 1
ATOM 2290 O O . ARG A 1 288 ? -1.515 20.957 32.221 1.00 32.71 289 ARG A O 1
ATOM 2298 N N . PHE A 1 289 ? -1.005 19.303 33.579 1.00 28.28 290 PHE A N 1
ATOM 2299 C CA . PHE A 1 289 ? -2.272 19.342 34.324 1.00 28.57 290 PHE A CA 1
ATOM 2300 C C . PHE A 1 289 ? -2.115 20.456 35.451 1.00 31.05 290 PHE A C 1
ATOM 2301 O O . PHE A 1 289 ? -1.465 20.270 36.499 1.00 30.17 290 PHE A O 1
ATOM 2309 N N . ARG A 1 290 ? -2.866 21.525 35.297 1.00 34.48 291 ARG A N 1
ATOM 2310 C CA . ARG A 1 290 ? -2.806 22.650 36.167 1.00 35.31 291 ARG A CA 1
ATOM 2311 C C . ARG A 1 290 ? -3.250 22.335 37.560 1.00 34.07 291 ARG A C 1
ATOM 2312 O O . ARG A 1 290 ? -2.556 22.709 38.4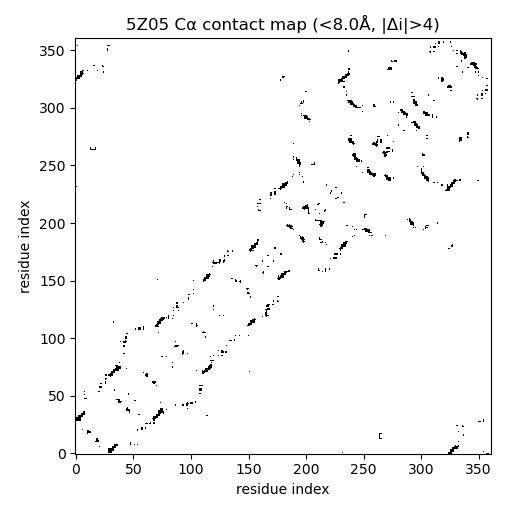64 1.00 36.25 291 ARG A O 1
ATOM 2320 N N . ASP A 1 291 ? -4.356 21.688 37.760 1.00 30.84 292 ASP A N 1
ATOM 2321 C CA . ASP A 1 291 ? -4.763 21.374 39.124 1.00 34.14 292 ASP A CA 1
ATOM 2322 C C . ASP A 1 291 ? -4.013 20.222 39.719 1.00 29.32 292 ASP A C 1
ATOM 2323 O O . ASP A 1 291 ? -3.735 20.278 40.928 1.00 29.50 292 ASP A O 1
ATOM 2328 N N . GLN A 1 292 ? -3.768 19.206 38.897 1.00 27.05 293 GLN A N 1
ATOM 2329 C CA . GLN A 1 292 ? -3.029 18.011 39.349 1.00 26.62 293 GLN A CA 1
ATOM 2330 C C . GLN A 1 292 ? -1.519 18.319 39.636 1.00 24.19 293 GLN A C 1
ATOM 2331 O O . GLN A 1 292 ? -0.895 17.584 40.478 1.00 23.01 293 GLN A O 1
ATOM 2337 N N . GLN A 1 293 ? -0.960 19.315 38.977 1.00 24.65 294 GLN A N 1
ATOM 2338 C CA . GLN A 1 293 ? 0.403 19.792 39.128 1.00 23.01 294 GLN A CA 1
ATOM 2339 C C . GLN A 1 293 ? 1.448 18.828 38.694 1.00 22.16 294 GLN A C 1
ATOM 2340 O O . GLN A 1 293 ? 2.557 18.714 39.277 1.00 22.03 294 GLN A O 1
ATOM 2346 N N . VAL A 1 294 ? 1.151 18.159 37.559 1.00 21.56 295 VAL A N 1
ATOM 2347 C CA . VAL A 1 294 ? 2.146 17.163 36.986 1.00 20.28 295 VAL A CA 1
ATOM 2348 C C . VAL A 1 294 ? 2.002 17.249 35.446 1.00 19.98 295 VAL A C 1
ATOM 2349 O O . VAL A 1 294 ? 0.925 17.601 34.947 1.00 21.24 295 VAL A O 1
ATOM 2353 N N . PRO A 1 295 ? 3.051 16.907 34.697 1.00 19.82 296 PRO A N 1
ATOM 2354 C CA . PRO A 1 295 ? 3.052 17.036 33.265 1.00 20.21 296 PRO A CA 1
ATOM 2355 C C . PRO A 1 295 ? 2.728 15.738 32.515 1.00 19.40 296 PRO A C 1
ATOM 2356 O O . PRO A 1 295 ? 2.779 14.594 33.056 1.00 19.35 296 PRO A O 1
ATOM 2360 N N . TYR A 1 296 ? 2.389 15.938 31.273 1.00 19.99 297 TYR A N 1
ATOM 2361 C CA . TYR A 1 296 ? 2.339 14.829 30.282 1.00 20.17 297 TYR A CA 1
ATOM 2362 C C . TYR A 1 296 ? 2.846 15.324 28.990 1.00 21.10 297 TYR A C 1
ATOM 2363 O O . TYR A 1 296 ? 3.010 16.502 28.737 1.00 21.44 297 TYR A O 1
ATOM 2372 N N . ALA A 1 297 ? 3.121 14.365 28.076 1.00 20.70 298 ALA A N 1
ATOM 2373 C CA . ALA A 1 297 ? 3.630 14.673 26.789 1.00 22.10 298 ALA A CA 1
ATOM 2374 C C . ALA A 1 297 ? 3.151 13.709 25.734 1.00 21.99 298 ALA A C 1
ATOM 2375 O O . ALA A 1 297 ? 2.829 12.594 26.080 1.00 23.16 298 ALA A O 1
ATOM 2377 N N . THR A 1 298 ? 3.096 14.082 24.449 1.00 24.10 299 THR A N 1
ATOM 2378 C CA . THR A 1 298 ? 2.547 13.252 23.443 1.00 24.99 299 THR A CA 1
ATOM 2379 C C . THR A 1 298 ? 3.268 13.467 22.110 1.00 26.69 299 THR A C 1
ATOM 2380 O O . THR A 1 298 ? 3.681 14.570 21.808 1.00 27.14 299 THR A O 1
ATOM 2384 N N . LYS A 1 299 ? 3.431 12.429 21.324 1.00 26.39 300 LYS A N 1
ATOM 2385 C CA . LYS A 1 299 ? 4.116 12.502 19.928 1.00 29.08 300 LYS A CA 1
ATOM 2386 C C . LYS A 1 299 ? 3.352 11.328 19.259 1.00 29.32 300 LYS A C 1
ATOM 2387 O O . LYS A 1 299 ? 3.359 10.230 19.856 1.00 27.33 300 LYS A O 1
ATOM 2393 N N . GLY A 1 300 ? 3.091 11.469 18.006 1.00 30.13 301 GLY A N 1
ATOM 2394 C CA . GLY A 1 300 ? 2.466 10.375 17.251 1.00 30.94 301 GLY A CA 1
ATOM 2395 C C . GLY A 1 300 ? 1.176 9.714 17.843 1.00 33.15 301 GLY A C 1
ATOM 2396 O O . GLY A 1 300 ? 0.324 10.505 18.259 1.00 34.45 301 GLY A O 1
ATOM 2397 N N . ASN A 1 301 ? 1.223 8.415 18.115 1.00 31.29 302 ASN A N 1
ATOM 2398 C CA . ASN A 1 301 ? 0.083 7.834 18.913 1.00 30.01 302 ASN A CA 1
ATOM 2399 C C . ASN A 1 301 ? 0.444 7.486 20.310 1.00 27.04 302 ASN A C 1
ATOM 2400 O O . ASN A 1 301 ? -0.182 6.762 21.051 1.00 28.12 302 ASN A O 1
ATOM 2405 N N . GLN A 1 302 ? 1.554 8.047 20.848 1.00 25.69 303 GLN A N 1
ATOM 2406 C CA . GLN A 1 302 ? 2.037 7.763 22.189 1.00 23.56 303 GLN A CA 1
ATOM 2407 C C . GLN A 1 302 ? 1.815 8.916 23.178 1.00 22.44 303 GLN A C 1
ATOM 2408 O O . GLN A 1 302 ? 1.933 10.092 22.817 1.00 23.48 303 GLN A O 1
ATOM 2414 N N . TRP A 1 303 ? 1.397 8.635 24.412 1.00 21.76 304 TRP A N 1
ATOM 2415 C CA . TRP A 1 303 ? 1.010 9.648 25.378 1.00 21.57 304 TRP A CA 1
ATOM 2416 C C . TRP A 1 303 ? 1.646 9.177 26.642 1.00 20.44 304 TRP A C 1
ATOM 2417 O O . TRP A 1 303 ? 1.493 8.033 27.078 1.00 20.09 304 TRP A O 1
ATOM 2428 N N . VAL A 1 304 ? 2.375 10.060 27.342 1.00 19.39 305 VAL A N 1
ATOM 2429 C CA . VAL A 1 304 ? 3.149 9.741 28.500 1.00 18.50 305 VAL A CA 1
ATOM 2430 C C . VAL A 1 304 ? 2.833 10.692 29.691 1.00 18.49 305 VAL A C 1
ATOM 2431 O O . VAL A 1 304 ? 3.044 11.908 29.485 1.00 19.68 305 VAL A O 1
ATOM 2435 N N . ALA A 1 305 ? 2.462 10.129 30.804 1.00 17.11 306 ALA A N 1
ATOM 2436 C CA . ALA A 1 305 ? 2.361 10.870 32.098 1.00 17.03 306 ALA A CA 1
ATOM 2437 C C . ALA A 1 305 ? 3.667 10.676 32.795 1.00 16.27 306 ALA A C 1
ATOM 2438 O O . ALA A 1 305 ? 4.149 9.569 32.931 1.00 16.60 306 ALA A O 1
ATOM 2440 N N . TYR A 1 306 ? 4.249 11.762 33.276 1.00 16.66 307 TYR A N 1
ATOM 2441 C CA . TYR A 1 306 ? 5.551 11.689 33.929 1.00 17.07 307 TYR A CA 1
ATOM 2442 C C . TYR A 1 306 ? 5.741 12.716 34.984 1.00 17.17 307 TYR A C 1
ATOM 2443 O O . TYR A 1 306 ? 4.839 13.518 35.295 1.00 16.69 307 TYR A O 1
ATOM 2452 N N . ASP A 1 307 ? 6.864 12.690 35.646 1.00 16.06 308 ASP A N 1
ATOM 2453 C CA . ASP A 1 307 ? 7.298 13.679 36.593 1.00 16.39 308 ASP A CA 1
ATOM 2454 C C . ASP A 1 307 ? 8.603 14.325 36.102 1.00 17.10 308 ASP A C 1
ATOM 2455 O O . ASP A 1 307 ? 9.483 13.668 35.541 1.00 18.55 308 ASP A O 1
ATOM 2460 N N . ASP A 1 308 ? 8.754 15.602 36.303 1.00 17.72 309 ASP A N 1
ATOM 2461 C CA . ASP A 1 308 ? 9.906 16.382 35.907 1.00 18.22 309 ASP A CA 1
ATOM 2462 C C . ASP A 1 308 ? 10.464 17.121 37.099 1.00 18.40 309 ASP A C 1
ATOM 2463 O O . ASP A 1 308 ? 10.033 16.970 38.244 1.00 17.73 309 ASP A O 1
ATOM 2468 N N . GLN A 1 309 ? 11.533 17.896 36.891 1.00 17.96 310 GLN A N 1
ATOM 2469 C CA . GLN A 1 309 ? 12.141 18.595 38.061 1.00 19.44 310 GLN A CA 1
ATOM 2470 C C . GLN A 1 309 ? 11.132 19.450 38.733 1.00 19.58 310 GLN A C 1
ATOM 2471 O O . GLN A 1 309 ? 11.051 19.469 39.991 1.00 19.91 310 GLN A O 1
ATOM 2477 N N . GLU A 1 310 ? 10.313 20.144 37.986 1.00 19.58 311 GLU A N 1
ATOM 2478 C CA . GLU A 1 310 ? 9.382 21.008 38.630 1.00 21.08 311 GLU A CA 1
ATOM 2479 C C . GLU A 1 310 ? 8.357 20.240 39.474 1.00 19.53 311 GLU A C 1
ATOM 2480 O O . GLU A 1 310 ? 8.003 20.650 40.573 1.00 20.70 311 GLU A O 1
ATOM 2489 N N . SER A 1 311 ? 7.808 19.167 38.898 1.00 19.26 312 SER A N 1
ATOM 2490 C CA . SER A 1 311 ? 6.813 18.411 39.655 1.00 18.15 312 SER A CA 1
ATOM 2491 C C . SER A 1 311 ? 7.338 17.725 40.877 1.00 17.74 312 SER A C 1
ATOM 2492 O O . SER A 1 311 ? 6.645 17.643 41.890 1.00 18.37 312 SER A O 1
ATOM 2495 N N . VAL A 1 312 ? 8.545 17.214 40.822 1.00 18.44 313 VAL A N 1
ATOM 2496 C CA . VAL A 1 312 ? 9.052 16.598 42.044 1.00 16.79 313 VAL A CA 1
ATOM 2497 C C . VAL A 1 312 ? 9.440 17.608 43.090 1.00 17.40 313 VAL A C 1
ATOM 2498 O O . VAL A 1 312 ? 9.338 17.335 44.242 1.00 17.35 313 VAL A O 1
ATOM 2502 N N . LYS A 1 313 ? 9.910 18.761 42.660 1.00 18.44 314 LYS A N 1
ATOM 2503 C CA . LYS A 1 313 ? 10.151 19.861 43.618 1.00 19.02 314 LYS A CA 1
ATOM 2504 C C . LYS A 1 313 ? 8.872 20.285 44.276 1.00 20.07 314 LYS A C 1
ATOM 2505 O O . LYS A 1 313 ? 8.813 20.493 45.473 1.00 20.18 314 LYS A O 1
ATOM 2511 N N . ASN A 1 314 ? 7.764 20.366 43.496 1.00 19.80 315 ASN A N 1
ATOM 2512 C CA . ASN A 1 314 ? 6.530 20.757 44.085 1.00 20.68 315 ASN A CA 1
ATOM 2513 C C . ASN A 1 314 ? 6.007 19.715 45.079 1.00 19.56 315 ASN A C 1
ATOM 2514 O O . ASN A 1 314 ? 5.450 20.074 46.117 1.00 20.46 315 ASN A O 1
ATOM 2519 N N . LYS A 1 315 ? 6.180 18.457 44.834 1.00 17.95 316 LYS A N 1
ATOM 2520 C CA . LYS A 1 315 ? 5.854 17.378 45.745 1.00 18.40 316 LYS A CA 1
ATOM 2521 C C . LYS A 1 315 ? 6.707 17.407 47.004 1.00 18.02 316 LYS A C 1
ATOM 2522 O O . LYS A 1 315 ? 6.214 17.213 48.118 1.00 18.65 316 LYS A O 1
ATOM 2528 N N . ALA A 1 316 ? 8.037 17.736 46.850 1.00 17.75 317 ALA A N 1
ATOM 2529 C CA . ALA A 1 316 ? 8.868 17.872 48.017 1.00 19.54 317 ALA A CA 1
ATOM 2530 C C . ALA A 1 316 ? 8.459 19.041 48.858 1.00 20.29 317 ALA A C 1
ATOM 2531 O O . ALA A 1 316 ? 8.496 18.981 50.107 1.00 20.72 317 ALA A O 1
ATOM 2533 N N . ARG A 1 317 ? 8.006 20.162 48.262 1.00 19.59 318 ARG A N 1
ATOM 2534 C CA . ARG A 1 317 ? 7.556 21.241 49.055 1.00 20.63 318 ARG A CA 1
ATOM 2535 C C . ARG A 1 317 ? 6.274 20.877 49.865 1.00 20.54 318 ARG A C 1
ATOM 2536 O O . ARG A 1 317 ? 6.118 21.239 51.003 1.00 21.70 318 ARG A O 1
ATOM 2544 N N . TYR A 1 318 ? 5.423 20.149 49.160 1.00 20.32 319 TYR A N 1
ATOM 2545 C CA . TYR A 1 318 ? 4.206 19.633 49.872 1.00 20.80 319 TYR A CA 1
ATOM 2546 C C . TYR A 1 318 ? 4.450 18.804 51.046 1.00 20.90 319 TYR A C 1
ATOM 2547 O O . TYR A 1 318 ? 3.891 19.041 52.115 1.00 21.65 319 TYR A O 1
ATOM 2556 N N . LEU A 1 319 ? 5.408 17.898 50.889 1.00 20.15 320 LEU A N 1
ATOM 2557 C CA . LEU A 1 319 ? 5.541 16.933 52.002 1.00 19.24 320 LEU A CA 1
ATOM 2558 C C . LEU A 1 319 ? 6.219 17.708 53.130 1.00 20.49 320 LEU A C 1
ATOM 2559 O O . LEU A 1 319 ? 5.948 17.425 54.292 1.00 21.54 320 LEU A O 1
ATOM 2564 N N . LYS A 1 320 ? 7.122 18.642 52.873 1.00 19.96 321 LYS A N 1
ATOM 2565 C CA . LYS A 1 320 ? 7.755 19.492 53.935 1.00 21.44 321 LYS A CA 1
ATOM 2566 C C . LYS A 1 320 ? 6.623 20.274 54.653 1.00 22.04 321 LYS A C 1
ATOM 2567 O O . L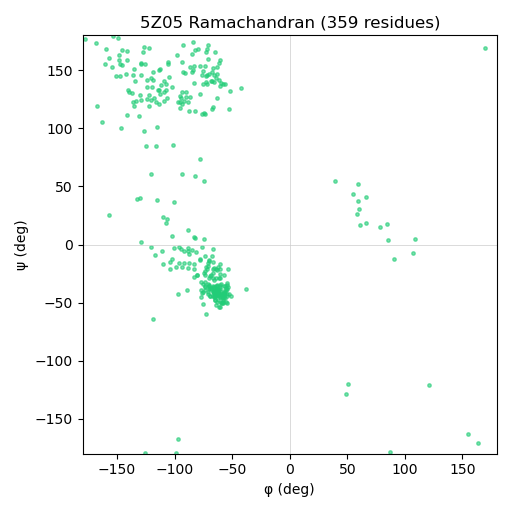YS A 1 320 ? 6.662 20.453 55.849 1.00 24.76 321 LYS A O 1
ATOM 2573 N N . ASN A 1 321 ? 5.802 20.896 53.819 1.00 22.21 322 ASN A N 1
ATOM 2574 C CA . ASN A 1 321 ? 4.667 21.672 54.436 1.00 24.24 322 ASN A CA 1
ATOM 2575 C C . ASN A 1 321 ? 3.787 20.872 55.369 1.00 24.89 322 ASN A C 1
ATOM 2576 O O . ASN A 1 321 ? 3.177 21.464 56.316 1.00 26.57 322 ASN A O 1
ATOM 2581 N N . ARG A 1 322 ? 3.588 19.620 54.972 1.00 23.32 323 ARG A N 1
ATOM 2582 C CA . ARG A 1 322 ? 2.858 18.713 55.825 1.00 24.42 323 ARG A CA 1
ATOM 2583 C C . ARG A 1 322 ? 3.668 18.039 56.920 1.00 25.98 323 ARG A C 1
ATOM 2584 O O . ARG A 1 322 ? 3.147 17.173 57.698 1.00 26.65 323 ARG A O 1
ATOM 2592 N N . GLN A 1 323 ? 4.911 18.443 57.066 1.00 24.60 324 GLN A N 1
ATOM 2593 C CA . GLN A 1 323 ? 5.751 17.934 58.152 1.00 25.09 324 GLN A CA 1
ATOM 2594 C C . GLN A 1 323 ? 5.891 16.435 58.072 1.00 23.38 324 GLN A C 1
ATOM 2595 O O . GLN A 1 323 ? 6.120 15.770 59.096 1.00 23.58 324 GLN A O 1
ATOM 2601 N N . LEU A 1 324 ? 5.988 15.884 56.863 1.00 20.96 325 LEU A N 1
ATOM 2602 C CA . LEU A 1 324 ? 6.231 14.471 56.726 1.00 20.61 325 LEU A CA 1
ATOM 2603 C C . LEU A 1 324 ? 7.677 14.145 56.935 1.00 19.55 325 LEU A C 1
ATOM 2604 O O . LEU A 1 324 ? 8.591 15.001 56.971 1.00 22.14 325 LEU A O 1
ATOM 2609 N N . ALA A 1 325 ? 7.957 12.854 57.068 1.00 21.45 326 ALA A N 1
ATOM 2610 C CA . ALA A 1 325 ? 9.275 12.426 57.345 1.00 20.68 326 ALA A CA 1
ATOM 2611 C C . ALA A 1 325 ? 10.250 12.554 56.199 1.00 20.37 326 ALA A C 1
ATOM 2612 O O . ALA A 1 325 ? 11.478 12.761 56.464 1.00 21.22 326 ALA A O 1
ATOM 2614 N N . GLY A 1 326 ? 9.727 12.616 55.025 1.00 19.21 327 GLY A N 1
ATOM 2615 C CA . GLY A 1 326 ? 10.676 12.766 53.861 1.00 19.09 327 GLY A CA 1
ATOM 2616 C C . GLY A 1 326 ? 10.019 12.237 52.694 1.00 18.23 327 GLY A C 1
ATOM 2617 O O . GLY A 1 326 ? 8.818 12.062 52.536 1.00 17.95 327 GLY A O 1
ATOM 2618 N N . ALA A 1 327 ? 10.854 11.970 51.662 1.00 17.41 328 ALA A N 1
ATOM 2619 C CA . ALA A 1 327 ? 10.487 11.471 50.348 1.00 16.44 328 ALA A CA 1
ATOM 2620 C C . ALA A 1 327 ? 10.973 10.056 50.065 1.00 16.40 328 ALA A C 1
ATOM 2621 O O . ALA A 1 327 ? 12.107 9.766 50.574 1.00 15.96 328 ALA A O 1
ATOM 2623 N N . MET A 1 328 ? 10.305 9.277 49.262 1.00 15.60 329 MET A N 1
ATOM 2624 C CA . MET A 1 328 ? 10.866 8.004 48.765 1.00 14.93 329 MET A CA 1
ATOM 2625 C C . MET A 1 328 ? 10.919 8.192 47.275 1.00 16.59 329 MET A C 1
ATOM 2626 O O . MET A 1 328 ? 9.975 8.761 46.669 1.00 16.08 329 MET A O 1
ATOM 2631 N N . VAL A 1 329 ? 11.893 7.572 46.629 1.00 14.07 330 VAL A N 1
ATOM 2632 C CA . VAL A 1 329 ? 12.068 7.602 45.171 1.00 15.31 330 VAL A CA 1
ATOM 2633 C C . VAL A 1 329 ? 12.010 6.237 44.620 1.00 15.36 330 VAL A C 1
ATOM 2634 O O . VAL A 1 329 ? 12.897 5.348 44.999 1.00 15.50 330 VAL A O 1
ATOM 2638 N N . TRP A 1 330 ? 11.172 5.954 43.700 1.00 13.98 331 TRP A N 1
ATOM 2639 C CA . TRP A 1 330 ? 11.146 4.724 42.922 1.00 13.65 331 TRP A CA 1
ATOM 2640 C C . TRP A 1 330 ? 11.450 5.117 41.467 1.00 16.14 331 TRP A C 1
ATOM 2641 O O . TRP A 1 330 ? 10.550 5.694 40.829 1.00 14.41 331 TRP A O 1
ATOM 2652 N N . ALA A 1 331 ? 12.656 4.950 40.934 1.00 14.77 332 ALA A N 1
ATOM 2653 C CA . ALA A 1 331 ? 13.768 4.216 41.503 1.00 14.35 332 ALA A CA 1
ATOM 2654 C C . ALA A 1 331 ? 15.020 4.948 41.006 1.00 15.39 332 ALA A C 1
ATOM 2655 O O . ALA A 1 331 ? 15.010 5.579 39.944 1.00 15.02 332 ALA A O 1
ATOM 2657 N N . LEU A 1 332 ? 16.174 4.687 41.659 1.00 14.86 333 LEU A N 1
ATOM 2658 C CA . LEU A 1 332 ? 17.400 5.334 41.203 1.00 14.79 333 LEU A CA 1
ATOM 2659 C C . LEU A 1 332 ? 17.731 4.952 39.779 1.00 15.25 333 LEU A C 1
ATOM 2660 O O . LEU A 1 332 ? 18.235 5.782 39.018 1.00 16.74 333 LEU A O 1
ATOM 2665 N N . ASP A 1 333 ? 17.526 3.663 39.404 1.00 14.84 334 ASP A N 1
ATOM 2666 C CA . ASP A 1 333 ? 17.946 3.215 38.099 1.00 16.06 334 ASP A CA 1
ATOM 2667 C C . ASP A 1 333 ? 16.962 3.699 36.959 1.00 15.99 334 ASP A C 1
ATOM 2668 O O . ASP A 1 333 ? 17.239 3.491 35.762 1.00 16.85 334 ASP A O 1
ATOM 2673 N N . LEU A 1 334 ? 15.871 4.394 37.336 1.00 15.17 335 LEU A N 1
ATOM 2674 C CA . LEU A 1 334 ? 14.914 4.971 36.425 1.00 16.07 335 LEU A CA 1
ATOM 2675 C C . LEU A 1 334 ? 15.111 6.473 36.333 1.00 17.63 335 LEU A C 1
ATOM 2676 O O . LE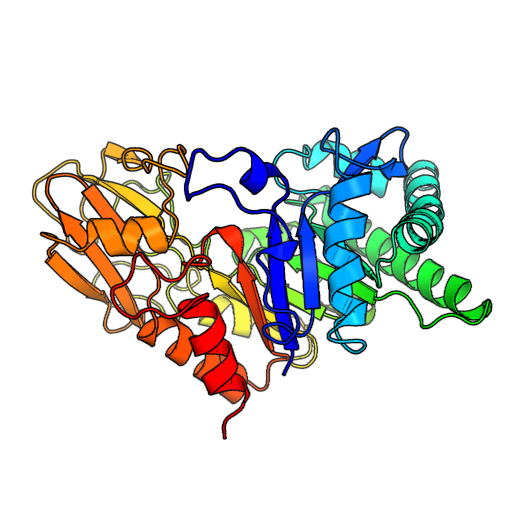U A 1 334 ? 14.507 7.129 35.427 1.00 20.27 335 LEU A O 1
ATOM 2681 N N . ASP A 1 335 ? 15.837 7.137 37.229 1.00 15.32 336 ASP A N 1
ATOM 2682 C CA . ASP A 1 335 ? 16.243 8.494 37.031 1.00 16.67 336 ASP A CA 1
ATOM 2683 C C . ASP A 1 335 ? 17.325 8.544 35.929 1.00 18.51 336 ASP A C 1
ATOM 2684 O O . ASP A 1 335 ? 17.828 7.489 35.496 1.00 18.23 336 ASP A O 1
ATOM 2689 N N . ASP A 1 336 ? 17.702 9.718 35.491 1.00 17.87 337 ASP A N 1
ATOM 2690 C CA . ASP A 1 336 ? 18.844 9.832 34.526 1.00 20.10 337 ASP A CA 1
ATOM 2691 C C . ASP A 1 336 ? 20.160 9.686 35.303 1.00 20.32 337 ASP A C 1
ATOM 2692 O O . ASP A 1 336 ? 20.833 10.669 35.571 1.00 21.80 337 ASP A O 1
ATOM 2697 N N . PHE A 1 337 ? 20.459 8.484 35.708 1.00 21.56 338 PHE A N 1
ATOM 2698 C CA . PHE A 1 337 ? 21.614 8.218 36.616 1.00 22.97 338 PHE A CA 1
ATOM 2699 C C . PHE A 1 337 ? 22.904 8.386 35.856 1.00 25.03 338 PHE A C 1
ATOM 2700 O O . PHE A 1 337 ? 23.911 8.785 36.575 1.00 27.38 338 PHE A O 1
ATOM 2708 N N . ARG A 1 338 ? 22.941 8.347 34.515 1.00 24.52 339 ARG A N 1
ATOM 2709 C CA . ARG A 1 338 ? 24.166 8.712 33.816 1.00 26.52 339 ARG A CA 1
ATOM 2710 C C . ARG A 1 338 ? 24.357 10.220 33.666 1.00 28.40 339 ARG A C 1
ATOM 2711 O O . ARG A 1 338 ? 25.487 10.722 33.494 1.00 30.92 339 ARG A O 1
ATOM 2719 N N . GLY A 1 339 ? 23.275 10.953 33.659 1.00 25.61 340 GLY A N 1
ATOM 2720 C CA . GLY A 1 339 ? 23.236 12.354 33.516 1.00 26.02 340 GLY A CA 1
ATOM 2721 C C . GLY A 1 339 ? 23.402 12.957 32.144 1.00 27.41 340 GLY A C 1
ATOM 2722 O O . GLY A 1 339 ? 23.505 14.133 31.960 1.00 28.70 340 GLY A O 1
ATOM 2723 N N . THR A 1 340 ? 23.251 12.069 31.130 1.00 27.05 341 THR A N 1
ATOM 2724 C CA . THR A 1 340 ? 23.551 12.398 29.773 1.00 28.38 341 THR A CA 1
ATOM 2725 C C . THR A 1 340 ? 22.375 12.499 28.864 1.00 27.58 341 THR A C 1
ATOM 2726 O O . THR A 1 340 ? 22.531 12.759 27.693 1.00 30.70 341 THR A O 1
ATOM 2730 N N . PHE A 1 341 ? 21.157 12.170 29.357 1.00 25.67 342 PHE A N 1
ATOM 2731 C CA . PHE A 1 341 ? 20.030 12.166 28.478 1.00 24.32 342 PHE A CA 1
ATOM 2732 C C . PHE A 1 341 ? 19.150 13.407 28.511 1.00 26.70 342 PHE A C 1
ATOM 2733 O O . PHE A 1 341 ? 18.222 13.580 27.645 1.00 28.34 342 PHE A O 1
ATOM 2741 N N . CYS A 1 342 ? 19.210 14.210 29.562 1.00 27.20 343 CYS A N 1
ATOM 2742 C CA . CYS A 1 342 ? 18.267 15.243 29.751 1.00 26.04 343 CYS A CA 1
ATOM 2743 C C . CYS A 1 342 ? 18.827 16.682 29.570 1.00 30.14 343 CYS A C 1
ATOM 2744 O O . CYS A 1 342 ? 18.110 17.613 29.901 1.00 31.09 343 CYS A O 1
ATOM 2747 N N . GLY A 1 343 ? 19.901 16.798 28.820 1.00 31.65 344 GLY A N 1
ATOM 2748 C CA . GLY A 1 343 ? 20.430 18.014 28.426 1.00 35.27 344 GLY A CA 1
ATOM 2749 C C . GLY A 1 343 ? 21.000 18.913 29.490 1.00 35.51 344 GLY A C 1
ATOM 2750 O O . GLY A 1 343 ? 21.211 20.110 29.192 1.00 38.73 344 GLY A O 1
ATOM 2751 N N . GLN A 1 344 ? 21.299 18.357 30.613 1.00 33.88 345 GLN A N 1
ATOM 2752 C CA . GLN A 1 344 ? 21.796 19.136 31.781 1.00 37.04 345 GLN A CA 1
ATOM 2753 C C . GLN A 1 344 ? 23.121 18.741 32.278 1.00 37.11 345 GLN A C 1
ATOM 2754 O O . GLN A 1 344 ? 23.589 19.323 33.277 1.00 43.02 345 GLN A O 1
ATOM 2760 N N . ASN A 1 345 ? 23.735 17.711 31.689 1.00 35.78 346 ASN A N 1
ATOM 2761 C CA . ASN A 1 345 ? 24.880 17.138 32.240 1.00 33.43 346 ASN A CA 1
ATOM 2762 C C . ASN A 1 345 ? 24.901 16.986 33.787 1.00 34.16 346 ASN A C 1
ATOM 2763 O O . ASN A 1 345 ? 25.827 17.364 34.523 1.00 34.35 346 ASN A O 1
ATOM 2768 N N . LEU A 1 346 ? 23.874 16.326 34.315 1.00 29.09 347 LEU A N 1
ATOM 2769 C CA . LEU A 1 346 ? 23.595 16.258 35.757 1.00 29.86 347 LEU A CA 1
ATOM 2770 C C . LEU A 1 346 ? 23.111 14.840 36.077 1.00 25.72 347 LEU A C 1
ATOM 2771 O O . LEU A 1 346 ? 21.981 14.502 35.577 1.00 24.67 347 LEU A O 1
ATOM 2776 N N . ALA A 1 347 ? 23.825 14.041 36.765 1.00 26.54 348 ALA A N 1
ATOM 2777 C CA . ALA A 1 347 ? 23.384 12.733 37.215 1.00 25.30 348 ALA A CA 1
ATOM 2778 C C . ALA A 1 347 ? 22.250 12.878 38.206 1.00 23.47 348 ALA A C 1
ATOM 2779 O O . ALA A 1 347 ? 22.244 13.819 39.053 1.00 25.42 348 ALA A O 1
ATOM 2781 N N . PHE A 1 348 ? 21.245 12.012 38.103 1.00 21.20 349 PHE A N 1
ATOM 2782 C CA . PHE A 1 348 ? 20.167 11.981 39.037 1.00 20.42 349 PHE A CA 1
ATOM 2783 C C . PHE A 1 348 ? 19.402 13.257 39.118 1.00 19.98 349 PHE A C 1
ATOM 2784 O O . PHE A 1 348 ? 19.229 13.869 40.186 1.00 20.53 349 PHE A O 1
ATOM 2792 N N . PRO A 1 349 ? 18.943 13.798 38.011 1.00 18.62 350 PRO A N 1
ATOM 2793 C CA . PRO A 1 349 ? 18.286 15.098 38.068 1.00 19.73 350 PRO A CA 1
ATOM 2794 C C . PRO A 1 349 ? 17.047 15.086 38.938 1.00 19.02 350 PRO A C 1
ATOM 2795 O O . PRO A 1 349 ? 16.815 16.107 39.625 1.00 19.31 350 PRO A O 1
ATOM 2799 N N . LEU A 1 350 ? 16.206 14.084 38.870 1.00 18.21 351 LEU A N 1
ATOM 2800 C CA . LEU A 1 350 ? 15.013 14.205 39.669 1.00 17.06 351 LEU A CA 1
ATOM 2801 C C . LEU A 1 350 ? 15.265 14.018 41.175 1.00 17.65 351 LEU A C 1
ATOM 2802 O O . LEU A 1 350 ? 14.733 14.712 42.021 1.00 17.28 351 LEU A O 1
ATOM 2807 N N . THR A 1 351 ? 16.159 13.058 41.487 1.00 16.54 352 THR A N 1
ATOM 2808 C CA . THR A 1 351 ? 16.492 12.808 42.878 1.00 16.99 352 THR A CA 1
ATOM 2809 C C . THR A 1 351 ? 17.194 13.990 43.477 1.00 17.54 352 THR A C 1
ATOM 2810 O O . THR A 1 351 ? 16.901 14.365 44.633 1.00 17.99 352 THR A O 1
ATOM 2814 N N . ASN A 1 352 ? 18.105 14.581 42.738 1.00 18.41 353 ASN A N 1
ATOM 2815 C CA . ASN A 1 352 ? 18.834 15.792 43.195 1.00 19.02 353 ASN A CA 1
ATOM 2816 C C . ASN A 1 352 ? 17.799 16.943 43.404 1.00 20.68 353 ASN A C 1
ATOM 2817 O O . ASN A 1 352 ? 17.953 17.754 44.270 1.00 22.43 353 ASN A O 1
ATOM 2822 N N . ALA A 1 353 ? 16.818 17.076 42.485 1.00 19.10 354 ALA A N 1
ATOM 2823 C CA . ALA A 1 353 ? 15.832 18.126 42.667 1.00 19.42 354 ALA A CA 1
ATOM 2824 C C . ALA A 1 353 ? 15.084 18.019 43.937 1.00 19.10 354 ALA A C 1
ATOM 2825 O O . ALA A 1 353 ? 14.836 19.007 44.662 1.00 20.24 354 ALA A O 1
ATOM 2827 N N . ILE A 1 354 ? 14.659 16.803 44.241 1.00 17.98 355 ILE A N 1
ATOM 2828 C CA . ILE A 1 354 ? 14.012 16.536 45.501 1.00 18.66 355 ILE A CA 1
ATOM 2829 C C . ILE A 1 354 ? 14.910 16.882 46.708 1.00 21.66 355 ILE A C 1
ATOM 2830 O O . ILE A 1 354 ? 14.526 17.594 47.604 1.00 20.73 355 ILE A O 1
ATOM 2835 N N . LYS A 1 355 ? 16.125 16.356 46.627 1.00 20.60 356 LYS A N 1
ATOM 2836 C CA . LYS A 1 355 ? 17.080 16.607 47.757 1.00 23.10 356 LYS A CA 1
ATOM 2837 C C . LYS A 1 355 ? 17.248 18.079 47.894 1.00 24.91 356 LYS A C 1
ATOM 2838 O O . LYS A 1 355 ? 17.363 18.522 49.103 1.00 28.14 356 LYS A O 1
ATOM 2844 N N . ASP A 1 356 ? 17.393 18.901 46.866 1.00 24.01 357 ASP A N 1
ATOM 2845 C CA . ASP A 1 356 ? 17.685 20.397 46.866 1.00 26.63 357 ASP A CA 1
ATOM 2846 C C . ASP A 1 356 ? 16.518 20.950 47.767 1.00 28.07 357 ASP A C 1
ATOM 2847 O O . ASP A 1 356 ? 16.724 21.821 48.636 1.00 28.39 357 ASP A O 1
ATOM 2852 N N . VAL A 1 357 ? 15.247 20.596 47.552 1.00 22.96 358 VAL A N 1
ATOM 2853 C CA . VAL A 1 357 ? 14.095 21.161 48.271 1.00 23.98 358 VAL A CA 1
ATOM 2854 C C . VAL A 1 357 ? 14.107 20.664 49.692 1.00 24.76 358 VAL A C 1
ATOM 2855 O O . VAL A 1 357 ? 13.953 21.561 50.562 1.00 27.45 358 VAL A O 1
ATOM 2859 N N . LEU A 1 358 ? 14.412 19.403 49.961 1.00 24.99 359 LEU A N 1
ATOM 2860 C CA . LEU A 1 358 ? 14.409 18.935 51.347 1.00 26.13 359 LEU A CA 1
ATOM 2861 C C . LEU A 1 358 ? 15.473 19.616 52.131 1.00 30.38 359 LEU A C 1
ATOM 2862 O O . LEU A 1 358 ? 15.090 19.927 53.333 1.00 33.81 359 LEU A O 1
ATOM 2867 N N . ALA A 1 359 ? 16.592 20.012 51.528 1.00 30.34 360 ALA A N 1
ATOM 2868 C CA . ALA A 1 359 ? 17.719 20.814 52.130 1.00 37.69 360 ALA A CA 1
ATOM 2869 C C . ALA A 1 359 ? 17.562 22.292 52.039 1.00 36.92 360 ALA A C 1
ATOM 2870 O O . ALA A 1 359 ? 18.520 23.104 52.493 1.00 46.53 360 ALA A O 1
ATOM 2872 N N . GLY A 1 360 ? 16.394 22.797 51.695 1.00 37.20 361 GLY A N 1
ATOM 2873 C CA . GLY A 1 360 ? 15.948 24.172 51.992 1.00 40.31 361 GLY A CA 1
ATOM 2874 C C . GLY A 1 360 ? 14.976 24.465 53.266 1.00 47.69 361 GLY A C 1
ATOM 2875 O O . GLY A 1 360 ? 14.528 23.597 54.056 1.00 46.36 361 GLY A O 1
ATOM 2876 N N . VAL A 1 361 ? 14.634 25.743 53.426 1.00 53.31 362 VAL A N 1
ATOM 2877 C CA . VAL A 1 361 ? 13.413 26.246 54.172 1.00 63.50 362 VAL A CA 1
ATOM 2878 C C . VAL A 1 361 ? 12.328 26.507 53.088 1.00 67.40 362 VAL A C 1
ATOM 2879 O O . VAL A 1 361 ? 11.234 25.876 53.157 1.00 67.91 362 VAL A O 1
#

Secondary structure (DSSP, 8-state):
-EEEEEEEGGGGGS-GGG---GGGS-TTT-SEEEEEEEEEETTEEE--STTHHHHHHHHHHGGGT-TT-EEEEEEE-TTS-HHHHHHHHTSHHHHHHHHHHHHHHHHHHT-SEEEEE-S---GGGHHHHHHHHHHHHHHHHHHHTTSSPPPEEEEEEE--HHHHHHH--HHHHHHH-SEEEEETT-S--TTSSB---SS-SS---SS---TTSSHHHHHHHHHHTT--GGGEEEEEESSEEEEEESSS--STT-BEEEEPPPPTTT--TTEE-HHHHHHHTTT-EEEEETTTTEEEEEETTEEEE---HHHHHHHHHHHHHTT-SEEEEE-GGGS-SSS-SSSS--SSHHHHHHHHHHT--

Nearest PDB structures (foldseek):
  5z4w-assembly1_A  TM=1.001E+00  e=5.489E-80  Bubalus bubalis
  2esc-assembly1_A  TM=9.979E-01  e=9.958E-78  Bos taurus
  5z4v-assembly1_A  TM=9.970E-01  e=1.199E-77  Ovis aries
  1owq-assembly1_A  TM=9.971E-01  e=1.047E-76  Bos taurus
  2dsv-assembly1_A  TM=9.965E-01  e=4.865E-75  Ovis aries

Foldseek 3Di:
DFEEAEDEPVQQPWPDPLHDALVLDQLPLGQEYEYDAWEQDPLETHHDDPCVLVSLQSNLCSCVVVVRRAYEHEYADDVRDLVNVQVQQPDPVSLVRHLVRPPVVCVVSNHQAYEYESPAAFQVCAVSVLVSLVVSLVVQVVVCVVPDDGGAYEYEAEQFPVRCVGHYQLQRSLVRHQAYEYAQFQLDFVVPFFDDGREFQAFQVPPDTDGRSYNVNSVVVSVVSHNDLQRYAYEDEQKKFKFFFPDPDQDPRGGTPHFDQDFSTVRDGTMAFNLSVLQVCPQWDKDARVRRQFIWIDHDRMIITGHDLRSLLVVLVVSVVVVHNYYYYPHQSSAQSCCPRNPPSDGRRNSNSSVVNNPDD

InterPro domains:
  IPR001223 Glycoside hydrolase family 18, catalytic domain [PF00704] (23-357)
  IPR001223 Glycoside hydrolase family 18, catalytic domain [PS51910] (22-383)
  IPR011583 Chitinase II/V-like, catalytic domain [SM00636] (22-357)
  IPR017853 Glycoside hydrolase superfamily [SSF51445] (22-380)
  IPR029070 Chitinase insertion domain superfamily [G3DSA:3.10.50.10] (262-329)
  IPR029070 Chitinase insertion domain superfamily [SSF54556] (262-329)
  IPR050314 Glycosyl hydrolase family 18 [PTHR11177] (21-370)

Solvent-accessible surface area: 15121 Å² total; per-residue (Å²): 126,60,5,0,0,3,0,2,1,72,0,15,118,33,82,60,66,0,25,2,85,0,105,42,4,57,2,117,3,4,55,16,1,0,0,0,17,0,32,2,41,136,59,80,7,53,38,90,32,209,17,0,84,86,4,1,87,31,0,18,66,9,41,122,158,15,103,173,4,54,0,0,0,0,0,1,1,143,110,3,34,35,115,97,2,10,125,11,0,43,102,105,152,6,20,106,45,0,4,121,17,0,3,80,32,0,71,107,29,31,3,29,0,0,0,3,3,7,29,71,0,23,168,170,10,67,180,36,6,24,34,0,0,90,58,0,35,39,20,0,70,126,41,24,144,97,70,76,127,68,1,40,0,0,5,7,0,11,4,31,48,136,15,0,55,93,0,11,50,4,48,68,1,2,148,25,1,43,0,0,0,0,17,1,20,76,21,9,2,34,164,98,145,41,6,12,8,0,0,4,3,68,104,8,117,134,145,76,56,63,141,68,35,4,1,39,42,0,0,40,15,0,48,195,53,39,2,56,30,110,46,0,0,0,1,0,0,1,10,0,25,1,2,24,13,59,54,113,91,38,68,63,36,0,53,18,83,16,49,2,114,71,7,121,25,20,123,101,139,14,48,13,0,12,2,14,0,12,72,30,50,130,78,21,71,81,65,113,20,207,50,24,69,0,1,14,0,12,75,81,83,17,0,0,0,8,1,23,47,82,1,0,67,28,2,0,100,24,0,26,120,79,137,5,12,0,0,0,0,27,0,0,0,11,0,1,14,109,3,93,44,23,80,91,138,73,44,4,2,0,0,32,6,0,71,105,21,14,91,41,207

Organism: Bubalus bubalis (NCBI:txid89462)

Sequence (361 aa):
YKLICYYTSWSQYREGDGSCFPDAIDPFLCTHVIYSFANISNNEIDTWEWNDVTLYDTLNTLKNRNPKLKTLLSVGGWNFGSQRFSKIASKTQSRRTFIKSVPPFLRTHGFDGLDLAWLYPGWRDKRHLTTLVKEMKAEFVREAQAGTEQLLLSAAVPAGKIAIDRGYDIAQISRHLDFISLLTYDFHGAWRQTVGHHSPLFRGQEDASSRFSNADYAVSYMLRLGAPANKLVMGIPTFGKSYTLASSKTDVGAPISGPGIPGQFTKEKGILAYYEICDFLHGATTHRFRDQQVPYATKGNQWVAYDDQESVKNKARYLKNRQLAGAMVWALDLDDFRGTFCGQNLAFPLTNAIKDVLAGV

Radius of gyration: 19.83 Å; Cα contacts (8 Å, |Δi|>4): 816; chains: 1; bounding box: 47×49×56 Å